Protein AF-A0A6P0LN99-F1 (afdb_monomer_lite)

Radius of gyration: 25.44 Å; chains: 1; bounding box: 71×44×82 Å

Sequence (305 aa):
MPDLFHFQQELAINVGAPIGKAWKKAKQALFEAKDQDNIPQELEADYSRLDECRNKYRNQMHKINQAIQPFSGDGSFNCIKQIEKTILSCIVAISKQAEQVAREVGTATVTKLLAQIPAILAGIVNWKKWAAQEADKFITQQRIDINEAQLKEWLLHYLVPVFIWELTLRRTPSKKKNKKLIDTYKEILQKARDKLNGSNVNELLNSEQLNNCIEWAKQTARTFQRASSQVEGRNGYLAFVHKANRGMPDQRLQVLTVVHNFDIRSWDGKTPAQRLFKQDFPDLFEFILQNVTGFKEPRRRKVNG

Secondary structure (DSSP, 8-state):
--BHHHHHHHHIIIIIHHHHHHHHHHHHHHHHGGGSSS--HHHHHHHHHHHHHHHHHHHHHHHHHHHTSSB-TTSSBPPHHHHHHHHHHHHHHHHHHHHTTT----HHHHHHHHHHHHHHHHHHHHHHHHHHHHHHHHHHHH--SS-HHHHHHHIIIIIHHHHHHHHHHHHS---GGGHHHHHHHHHHHHHHHHHHHT-GGGGGS-HHHHHHHHHHHHHHHHH--SBTHHHHHHHHHHHHHHHHTT---HHHHHHHHHHHHHT---TTS--HHHHHHSS----HHHHHHHH---PPPP-------

Foldseek 3Di:
DQAVVVLVVLLCVQFVVLLVVQLVVLVVLQVVQVVPPDRPPVSVVSNVLSVVLNVQLLVLVLQLLQLLQQADLQQHGHDLVVSLVSNVVSVVSRQVSRVSSVGGRDPVSVVVSNVSSVVSSVLSVVLLVVLLVVLLVLLVPLPQPDDSVVSSCCLRRQQLQLLLLVVSLVPDDPDPSCVVSNVVSVSSNVSSPVSNVPDCVVVSDDPVRVVSSNVSSNVSSVPDDSRPCVVVVVVVVQVCCQVVDVGDDPVVVVVVVCCQQQPDADPVRDGVVCVVVVDDDDRPVVVCVVPVPDDPDDPDDPPDD

pLDDT: mean 87.58, std 10.4, range [44.69, 97.81]

Structure (mmCIF, N/CA/C/O backbone):
data_AF-A0A6P0LN99-F1
#
_entry.id   AF-A0A6P0LN99-F1
#
loop_
_atom_site.group_PDB
_atom_site.id
_atom_site.type_symbol
_atom_site.label_atom_id
_atom_site.label_alt_id
_atom_site.label_comp_id
_atom_site.label_asym_id
_atom_site.label_entity_id
_atom_site.label_seq_id
_atom_site.pdbx_PDB_ins_code
_atom_site.Cartn_x
_atom_site.Cartn_y
_atom_site.Cartn_z
_atom_site.occupancy
_atom_site.B_iso_or_equiv
_atom_site.auth_seq_id
_atom_site.auth_comp_id
_atom_site.auth_asym_id
_atom_site.auth_atom_id
_atom_site.pdbx_PDB_model_num
ATOM 1 N N . MET A 1 1 ? -9.298 12.220 -3.143 1.00 46.88 1 MET A N 1
ATOM 2 C CA . MET A 1 1 ? -8.800 10.894 -2.708 1.00 46.88 1 MET A CA 1
ATOM 3 C C . MET A 1 1 ? -7.400 10.723 -3.286 1.00 46.88 1 MET A C 1
ATOM 5 O O . MET A 1 1 ? -7.244 11.120 -4.434 1.00 46.88 1 MET A O 1
ATOM 9 N N . PRO A 1 2 ? -6.393 10.235 -2.534 1.00 55.84 2 PRO A N 1
ATOM 10 C CA . PRO A 1 2 ? -5.045 10.010 -3.056 1.00 55.84 2 PRO A CA 1
ATOM 11 C C . PRO A 1 2 ? -5.106 9.204 -4.339 1.00 55.84 2 PRO A C 1
ATOM 13 O O . PRO A 1 2 ? -5.676 8.111 -4.339 1.00 55.84 2 PRO A O 1
ATOM 16 N N . ASP A 1 3 ? -4.533 9.723 -5.417 1.00 70.38 3 ASP A N 1
ATOM 17 C CA . ASP A 1 3 ? -4.518 8.999 -6.677 1.00 70.38 3 ASP A CA 1
ATOM 18 C C . ASP A 1 3 ? -3.149 8.394 -6.965 1.00 70.38 3 ASP A C 1
ATOM 20 O O . ASP A 1 3 ? -2.469 8.698 -7.944 1.00 70.38 3 ASP A O 1
ATOM 24 N N . LEU A 1 4 ? -2.732 7.496 -6.068 1.00 83.69 4 LEU A N 1
ATOM 25 C CA . LEU A 1 4 ? -1.542 6.686 -6.297 1.00 83.69 4 LEU A CA 1
ATOM 26 C C . LEU A 1 4 ? -1.641 5.901 -7.612 1.00 83.69 4 LEU A C 1
ATOM 28 O O . LEU A 1 4 ? -0.612 5.597 -8.208 1.00 83.69 4 LEU A O 1
ATOM 32 N N . PHE A 1 5 ? -2.846 5.539 -8.056 1.00 82.75 5 PHE A N 1
ATOM 33 C CA . PHE A 1 5 ? -3.012 4.769 -9.281 1.00 82.75 5 PHE A CA 1
ATOM 34 C C . PHE A 1 5 ? -2.516 5.560 -10.491 1.00 82.75 5 PHE A C 1
ATOM 36 O O . PHE A 1 5 ? -1.617 5.082 -11.184 1.00 82.75 5 PHE A O 1
ATOM 43 N N . HIS A 1 6 ? -3.007 6.784 -10.682 1.00 83.69 6 HIS A N 1
ATOM 44 C CA . HIS A 1 6 ? -2.546 7.658 -11.758 1.00 83.69 6 HIS A CA 1
ATOM 45 C C . HIS A 1 6 ? -1.064 8.025 -11.596 1.00 83.69 6 HIS A C 1
ATOM 47 O O . HIS A 1 6 ? -0.310 7.990 -12.570 1.00 83.69 6 HIS A O 1
ATOM 53 N N . PHE A 1 7 ? -0.600 8.255 -10.364 1.00 89.44 7 PHE A N 1
ATOM 54 C CA . PHE A 1 7 ? 0.818 8.494 -10.082 1.00 89.44 7 PHE A CA 1
ATOM 55 C C . PHE A 1 7 ? 1.708 7.320 -10.533 1.00 89.44 7 PHE A C 1
ATOM 57 O O . PHE A 1 7 ? 2.724 7.499 -11.208 1.00 89.44 7 PHE A O 1
ATOM 64 N N . GLN A 1 8 ? 1.322 6.087 -10.196 1.00 89.56 8 GLN A N 1
ATOM 65 C CA . GLN A 1 8 ? 2.045 4.881 -10.600 1.00 89.56 8 GLN A CA 1
ATOM 66 C C . GLN A 1 8 ? 1.922 4.611 -12.097 1.00 89.56 8 GLN A C 1
ATOM 68 O O . GLN A 1 8 ? 2.872 4.109 -12.696 1.00 89.56 8 GLN A O 1
ATOM 73 N N . GLN A 1 9 ? 0.775 4.927 -12.698 1.00 87.62 9 GLN A N 1
ATOM 74 C CA . GLN A 1 9 ? 0.548 4.787 -14.129 1.00 87.62 9 GLN A CA 1
ATOM 75 C C . GLN A 1 9 ? 1.473 5.713 -14.922 1.00 87.62 9 GLN A C 1
ATOM 77 O O . GLN A 1 9 ? 2.098 5.251 -15.873 1.00 87.62 9 GLN A O 1
ATOM 82 N N . GLU A 1 10 ? 1.641 6.965 -14.493 1.00 90.31 10 GLU A N 1
ATOM 83 C CA . GLU A 1 10 ? 2.587 7.899 -15.111 1.00 90.31 10 GLU A CA 1
ATOM 84 C C . GLU A 1 10 ? 4.024 7.367 -15.068 1.00 90.31 10 GLU A C 1
ATOM 86 O O . GLU A 1 10 ? 4.703 7.307 -16.096 1.00 90.31 10 GLU A O 1
ATOM 91 N N . LEU A 1 11 ? 4.478 6.880 -13.908 1.00 92.00 11 LEU A N 1
ATOM 92 C CA . LEU A 1 11 ? 5.802 6.257 -13.783 1.00 92.00 11 LEU A CA 1
ATOM 93 C C . LEU A 1 11 ? 5.928 4.975 -14.618 1.00 92.00 11 LEU A C 1
ATOM 95 O O . LEU A 1 11 ? 7.002 4.661 -15.137 1.00 92.00 11 LEU A O 1
ATOM 99 N N . ALA A 1 12 ? 4.856 4.194 -14.733 1.00 91.00 12 ALA A N 1
ATOM 100 C CA . ALA A 1 12 ? 4.854 2.961 -15.509 1.00 91.00 12 ALA A CA 1
ATOM 101 C C . ALA A 1 12 ? 4.926 3.234 -17.013 1.00 91.00 12 ALA A C 1
ATOM 103 O O . ALA A 1 12 ? 5.695 2.567 -17.697 1.00 91.00 12 ALA A O 1
ATOM 104 N N . ILE A 1 13 ? 4.165 4.202 -17.525 1.00 89.75 13 ILE A N 1
ATOM 105 C CA . ILE A 1 13 ? 4.131 4.540 -18.953 1.00 89.75 13 ILE A CA 1
ATOM 106 C C . ILE A 1 13 ? 5.443 5.197 -19.377 1.00 89.75 13 ILE A C 1
ATOM 108 O O . ILE A 1 13 ? 6.059 4.757 -20.346 1.00 89.75 13 ILE A O 1
ATOM 112 N N . ASN A 1 14 ? 5.894 6.211 -18.637 1.00 89.81 14 ASN A N 1
ATOM 113 C CA . ASN A 1 14 ? 7.024 7.035 -19.064 1.00 8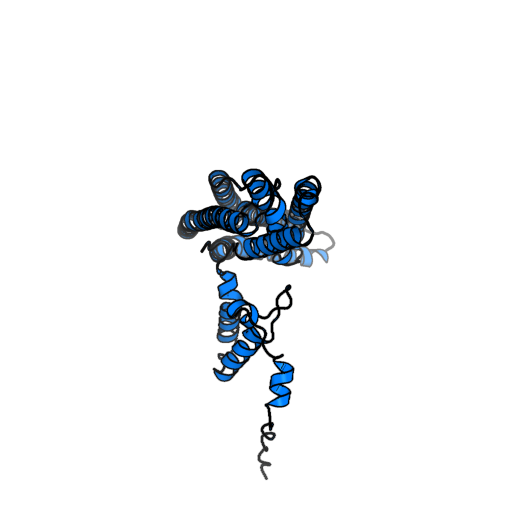9.81 14 ASN A CA 1
ATOM 114 C C . ASN A 1 14 ? 8.388 6.408 -18.755 1.00 89.81 14 ASN A C 1
ATOM 116 O O . ASN A 1 14 ? 9.363 6.734 -19.424 1.00 89.81 14 ASN A O 1
ATOM 120 N N . VAL A 1 15 ? 8.475 5.502 -17.772 1.00 92.12 15 VAL A N 1
ATOM 121 C CA . VAL A 1 15 ? 9.758 4.911 -17.349 1.00 92.12 15 VAL A CA 1
ATOM 122 C C . VAL A 1 15 ? 9.726 3.388 -17.368 1.00 92.12 15 VAL A C 1
ATOM 124 O O . VAL A 1 15 ? 10.542 2.745 -18.032 1.00 92.12 15 VAL A O 1
ATOM 127 N N . GLY A 1 16 ? 8.752 2.782 -16.688 1.00 93.12 16 GLY A N 1
ATOM 128 C CA . GLY A 1 16 ? 8.685 1.327 -16.539 1.00 93.12 16 GLY A CA 1
ATOM 129 C C . GLY A 1 16 ? 8.538 0.564 -17.863 1.00 93.12 16 GLY A C 1
ATOM 130 O O . GLY A 1 16 ? 9.172 -0.477 -18.047 1.00 93.12 16 GLY A O 1
ATOM 131 N N . ALA A 1 17 ? 7.715 1.063 -18.787 1.00 92.44 17 ALA A N 1
ATOM 132 C CA . ALA A 1 17 ? 7.451 0.437 -20.077 1.00 92.44 17 ALA A CA 1
ATOM 133 C C . ALA A 1 17 ? 8.658 0.525 -21.030 1.00 92.44 17 ALA A C 1
ATOM 135 O O . ALA A 1 17 ? 9.035 -0.526 -21.559 1.00 92.44 17 ALA A O 1
ATOM 136 N N . PRO A 1 18 ? 9.326 1.685 -21.206 1.00 93.62 18 PRO A N 1
ATOM 137 C CA . PRO A 1 18 ? 10.587 1.760 -21.943 1.00 93.62 18 PRO A CA 1
ATOM 138 C C . PRO A 1 18 ? 11.663 0.809 -21.411 1.00 93.62 18 PRO A C 1
ATOM 140 O O . PRO A 1 18 ? 12.196 0.011 -22.185 1.00 93.62 18 PRO A O 1
ATOM 143 N N . ILE A 1 19 ? 11.910 0.806 -20.093 1.00 94.62 19 ILE A N 1
ATOM 144 C CA . ILE A 1 19 ? 12.875 -0.111 -19.462 1.00 94.62 19 ILE A CA 1
ATOM 145 C C . ILE A 1 19 ? 12.476 -1.569 -19.716 1.00 94.62 19 ILE A C 1
ATOM 147 O O . ILE A 1 19 ? 13.302 -2.402 -20.081 1.00 94.62 19 ILE A O 1
ATOM 151 N N . GLY A 1 20 ? 11.190 -1.895 -19.563 1.00 93.94 20 GLY A N 1
ATOM 152 C CA . GLY A 1 20 ? 10.671 -3.236 -19.813 1.00 93.94 20 GLY A CA 1
ATOM 153 C C . GLY A 1 20 ? 10.840 -3.694 -21.264 1.00 93.94 20 GLY A C 1
ATOM 154 O O . GLY A 1 20 ? 11.149 -4.866 -21.489 1.00 93.94 20 GLY A O 1
ATOM 155 N N . LYS A 1 21 ? 10.662 -2.788 -22.234 1.00 94.50 21 LYS A N 1
ATOM 156 C CA . LYS A 1 21 ? 10.848 -3.065 -23.664 1.00 94.50 21 LYS A CA 1
ATOM 157 C C . LYS A 1 21 ? 12.321 -3.312 -23.988 1.00 94.50 21 LYS A C 1
ATOM 159 O O . LYS A 1 21 ? 12.618 -4.317 -24.629 1.00 94.50 21 LYS A O 1
ATOM 164 N N . ALA A 1 22 ? 13.220 -2.453 -23.501 1.00 94.38 22 ALA A N 1
ATOM 165 C CA . ALA A 1 22 ? 14.665 -2.613 -23.672 1.00 94.38 22 ALA A CA 1
ATOM 166 C C . ALA A 1 22 ? 15.152 -3.940 -23.069 1.00 94.38 22 ALA A C 1
ATOM 168 O O . ALA A 1 22 ? 15.749 -4.755 -23.766 1.00 94.38 22 ALA A O 1
ATOM 169 N N . TRP A 1 23 ? 14.773 -4.220 -21.819 1.00 96.12 23 TRP A N 1
ATOM 170 C CA . TRP A 1 23 ? 15.094 -5.479 -21.143 1.00 96.12 23 TRP A CA 1
ATOM 171 C C . TRP A 1 23 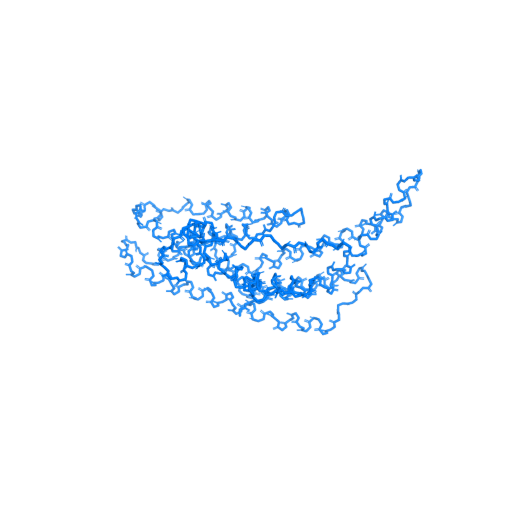? 14.585 -6.711 -21.902 1.00 96.12 23 TRP A C 1
ATOM 173 O O . TRP A 1 23 ? 15.293 -7.707 -22.008 1.00 96.12 23 TRP A O 1
ATOM 183 N N . LYS A 1 24 ? 13.358 -6.669 -22.446 1.00 95.12 24 LYS A N 1
ATOM 184 C CA . LYS A 1 24 ? 12.806 -7.799 -23.210 1.00 95.12 24 LYS A CA 1
ATOM 185 C C . LYS A 1 24 ? 13.600 -8.041 -24.497 1.00 95.12 24 LYS A C 1
ATOM 187 O O . LYS A 1 24 ? 13.842 -9.199 -24.816 1.00 95.12 24 LYS A O 1
ATOM 192 N N . LYS A 1 25 ? 14.016 -6.973 -25.190 1.00 94.75 25 LYS A N 1
ATOM 193 C CA . LYS A 1 25 ? 14.850 -7.061 -26.396 1.00 94.75 25 LYS A CA 1
ATOM 194 C C . LYS A 1 25 ? 16.213 -7.685 -26.079 1.00 94.75 25 LYS A C 1
ATOM 196 O O . LYS A 1 25 ? 16.576 -8.659 -26.723 1.00 94.75 25 LYS A O 1
ATOM 201 N N . ALA A 1 26 ? 16.906 -7.194 -25.050 1.00 93.31 26 ALA A N 1
ATOM 202 C CA . ALA A 1 26 ? 18.202 -7.742 -24.639 1.00 93.31 26 ALA A CA 1
ATOM 203 C C . ALA A 1 26 ? 18.097 -9.204 -24.180 1.00 93.31 26 ALA A C 1
ATOM 205 O O . ALA A 1 26 ? 18.911 -10.040 -24.554 1.00 93.31 26 ALA A O 1
ATOM 206 N N . LYS A 1 27 ? 17.036 -9.549 -23.438 1.00 94.31 27 LYS A N 1
ATOM 207 C CA . LYS A 1 27 ? 16.778 -10.937 -23.036 1.00 94.31 27 LYS A CA 1
ATOM 208 C C . LYS A 1 27 ? 16.573 -11.865 -24.235 1.00 94.31 27 LYS A C 1
ATOM 210 O O . LYS A 1 27 ? 17.013 -13.008 -24.190 1.00 94.31 27 LYS A O 1
ATOM 215 N N . GLN A 1 28 ? 15.844 -11.403 -25.248 1.00 93.50 28 GLN A N 1
ATOM 216 C CA . GLN A 1 28 ? 15.583 -12.183 -26.451 1.00 93.50 28 GLN A CA 1
ATOM 217 C C . GLN A 1 28 ? 16.863 -12.375 -27.271 1.00 93.50 28 GLN A C 1
ATOM 219 O O . GLN A 1 28 ? 17.167 -13.509 -27.611 1.00 93.50 28 GLN A O 1
ATOM 224 N N . ALA A 1 29 ? 17.649 -11.314 -27.474 1.00 91.12 29 ALA A N 1
ATOM 225 C CA . ALA A 1 29 ? 18.940 -11.403 -28.157 1.00 91.12 29 ALA A CA 1
ATOM 226 C C . ALA A 1 29 ? 19.896 -12.385 -27.456 1.00 91.12 2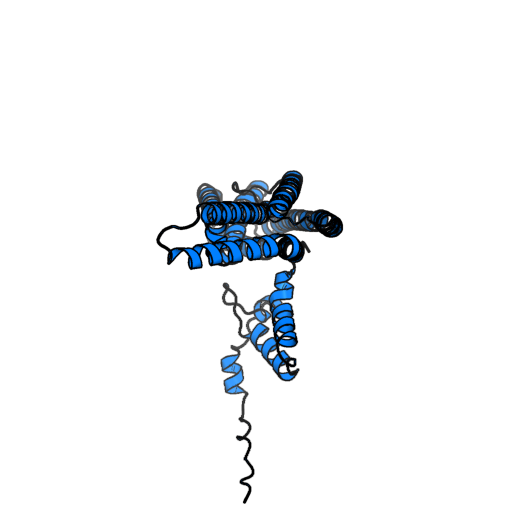9 ALA A C 1
ATOM 228 O O . ALA A 1 29 ? 20.511 -13.224 -28.105 1.00 91.12 29 ALA A O 1
ATOM 229 N N . LEU A 1 30 ? 19.959 -12.343 -26.119 1.00 90.69 30 LEU A N 1
ATOM 230 C CA . LEU A 1 30 ? 20.755 -13.294 -25.343 1.00 90.69 30 LEU A CA 1
ATOM 231 C C . LEU A 1 30 ? 20.235 -14.736 -25.464 1.00 90.69 30 LEU A C 1
ATOM 233 O O . LEU A 1 30 ? 21.020 -15.672 -25.418 1.00 90.69 30 LEU A O 1
ATOM 237 N N . PHE A 1 31 ? 18.919 -14.934 -25.573 1.00 89.19 31 PHE A N 1
ATOM 238 C CA . PHE A 1 31 ? 18.336 -16.264 -25.760 1.00 89.19 31 PHE A CA 1
ATOM 239 C C . PHE A 1 31 ? 18.640 -16.827 -27.153 1.00 89.19 31 PHE A C 1
ATOM 241 O O . PHE A 1 31 ? 19.030 -17.979 -27.249 1.00 89.19 31 PHE A O 1
ATOM 248 N N . GLU A 1 32 ? 18.517 -16.014 -28.202 1.00 88.75 32 GLU A N 1
ATOM 249 C CA . GLU A 1 32 ? 18.813 -16.406 -29.589 1.00 88.75 32 GLU A CA 1
ATOM 250 C C . GLU A 1 32 ? 20.308 -16.708 -29.804 1.00 88.75 32 GLU A C 1
ATOM 252 O O . GLU A 1 32 ? 20.655 -17.563 -30.610 1.00 88.75 32 GLU A O 1
ATOM 257 N N . ALA A 1 33 ? 21.199 -16.062 -29.044 1.00 84.44 33 ALA A N 1
ATOM 258 C CA . ALA A 1 33 ? 22.640 -16.310 -29.099 1.00 84.44 33 ALA A CA 1
ATOM 259 C C . ALA A 1 33 ? 23.101 -17.568 -28.333 1.00 84.44 33 ALA A C 1
ATOM 261 O O . ALA A 1 33 ? 24.245 -17.980 -28.492 1.00 84.44 33 ALA A O 1
ATOM 262 N N . LYS A 1 34 ? 22.248 -18.187 -27.499 1.00 72.56 34 LYS A N 1
ATOM 263 C CA . LYS A 1 34 ? 22.614 -19.379 -26.700 1.00 72.56 34 LYS A CA 1
ATOM 264 C C . LYS A 1 34 ? 22.764 -20.663 -27.511 1.00 72.56 34 LYS A C 1
ATOM 266 O O . LYS A 1 34 ? 23.355 -21.607 -27.000 1.00 72.56 34 LYS A O 1
ATOM 271 N N . ASP A 1 35 ? 22.260 -20.677 -28.741 1.00 65.81 35 ASP A N 1
ATOM 272 C CA . ASP A 1 35 ? 22.412 -21.796 -29.676 1.00 65.81 35 ASP A CA 1
ATOM 273 C C . ASP A 1 35 ? 23.737 -21.719 -30.467 1.00 65.81 35 ASP A C 1
ATOM 275 O O . ASP A 1 35 ? 23.993 -22.550 -31.335 1.00 65.81 35 ASP A O 1
ATOM 279 N N . GLN A 1 36 ? 24.583 -20.720 -30.185 1.00 66.06 36 GLN A N 1
ATOM 280 C CA . GLN A 1 36 ? 25.916 -20.557 -30.767 1.00 66.06 36 GLN A CA 1
ATOM 281 C C . GLN A 1 36 ? 26.972 -20.909 -29.710 1.00 66.06 36 GLN A C 1
ATOM 283 O O . GLN A 1 36 ? 26.857 -20.479 -28.564 1.00 66.06 36 GLN A O 1
ATOM 288 N N . ASP A 1 37 ? 28.021 -21.648 -30.096 1.00 63.31 37 ASP A N 1
ATOM 289 C CA . ASP A 1 37 ? 29.084 -22.156 -29.201 1.00 63.31 37 ASP A CA 1
ATOM 290 C C . ASP A 1 37 ? 29.828 -21.067 -28.396 1.00 63.31 37 ASP A C 1
ATOM 292 O O . ASP A 1 37 ? 30.607 -21.379 -27.494 1.00 63.31 37 ASP A O 1
ATOM 296 N N . ASN A 1 38 ? 29.599 -19.782 -28.691 1.00 70.12 38 ASN A N 1
ATOM 297 C CA . ASN A 1 38 ? 30.180 -18.665 -27.960 1.00 70.12 38 ASN A CA 1
ATOM 298 C C . ASN A 1 38 ? 29.204 -17.477 -27.888 1.00 70.12 38 ASN A C 1
ATOM 300 O O . ASN A 1 38 ? 28.987 -16.772 -28.875 1.00 70.12 38 ASN A O 1
ATOM 304 N N . ILE A 1 39 ? 28.620 -17.239 -26.711 1.00 72.94 39 ILE A N 1
ATOM 305 C CA . ILE A 1 39 ? 27.733 -16.093 -26.479 1.00 72.94 39 ILE A CA 1
ATOM 306 C C . ILE A 1 39 ? 28.586 -14.813 -26.453 1.00 72.94 39 ILE A C 1
ATOM 308 O O . ILE A 1 39 ? 29.532 -14.729 -25.667 1.00 72.94 39 ILE A O 1
ATOM 312 N N . PRO A 1 40 ? 28.255 -13.777 -27.243 1.00 82.25 40 PRO A N 1
ATOM 313 C CA . PRO A 1 40 ? 28.967 -12.506 -27.179 1.00 82.25 40 PRO A CA 1
ATOM 314 C C . PRO A 1 40 ? 28.892 -11.882 -25.775 1.00 82.25 40 PRO A C 1
ATOM 316 O O . PRO A 1 40 ? 27.799 -11.584 -25.286 1.00 82.25 40 PRO A O 1
ATOM 319 N N . GLN A 1 41 ? 30.048 -11.617 -25.150 1.00 85.44 41 GLN A N 1
ATOM 320 C CA . GLN A 1 41 ? 30.142 -10.972 -23.826 1.00 85.44 41 GLN A CA 1
ATOM 321 C C . GLN A 1 41 ? 29.360 -9.649 -23.754 1.00 85.44 41 GLN A C 1
ATOM 323 O O . GLN A 1 41 ? 28.796 -9.304 -22.716 1.00 85.44 41 GLN A O 1
ATOM 328 N N . GLU A 1 42 ? 29.270 -8.926 -24.871 1.00 87.12 42 GLU A N 1
ATOM 329 C CA . GLU A 1 42 ? 28.499 -7.686 -24.985 1.00 87.12 42 GLU A CA 1
ATOM 330 C C . GLU A 1 42 ? 26.994 -7.894 -24.741 1.00 87.12 42 GLU A C 1
ATOM 332 O O . GLU A 1 42 ? 26.359 -7.062 -24.091 1.00 87.12 42 GLU A O 1
ATOM 337 N N . LEU A 1 43 ? 26.417 -9.015 -25.197 1.00 89.56 43 LEU A N 1
ATOM 338 C CA . LEU A 1 43 ? 24.997 -9.329 -24.991 1.00 89.56 43 LEU A CA 1
ATOM 339 C C . LEU A 1 43 ? 24.703 -9.698 -23.533 1.00 89.56 43 LEU A C 1
ATOM 341 O O . LEU A 1 43 ? 23.661 -9.313 -22.994 1.00 89.56 43 LEU A O 1
ATOM 345 N N . GLU A 1 44 ? 25.620 -10.412 -22.875 1.00 90.31 44 GLU A N 1
ATOM 346 C CA . GLU A 1 44 ? 25.511 -10.719 -21.444 1.00 90.31 44 GLU A CA 1
ATOM 347 C C . GLU A 1 44 ? 25.633 -9.462 -20.582 1.00 90.31 44 GLU A C 1
ATOM 349 O O . GLU A 1 44 ? 24.829 -9.259 -19.663 1.00 90.31 44 GLU A O 1
ATOM 354 N N . ALA A 1 45 ? 26.594 -8.592 -20.905 1.00 91.38 45 ALA A N 1
ATOM 355 C CA . ALA A 1 45 ? 26.771 -7.304 -20.248 1.00 91.38 45 ALA A CA 1
ATOM 356 C C . ALA A 1 45 ? 25.537 -6.404 -20.427 1.00 91.38 45 ALA A C 1
ATOM 358 O O . ALA A 1 45 ? 25.036 -5.851 -19.442 1.00 91.38 45 ALA A O 1
ATOM 359 N N . ASP A 1 46 ? 24.991 -6.296 -21.644 1.00 91.69 46 ASP A N 1
ATOM 360 C CA . ASP A 1 46 ? 23.809 -5.468 -21.903 1.00 91.69 46 ASP A CA 1
ATOM 361 C C . ASP A 1 46 ? 22.559 -6.001 -21.184 1.00 91.69 46 ASP A C 1
ATOM 363 O O . ASP A 1 46 ? 21.845 -5.240 -20.519 1.00 91.69 46 ASP A O 1
ATOM 367 N N . TYR A 1 47 ? 22.321 -7.318 -21.228 1.00 94.06 47 TYR A N 1
ATOM 368 C CA . TYR A 1 47 ? 21.218 -7.935 -20.487 1.00 94.06 47 TYR A CA 1
ATOM 369 C C . TYR A 1 47 ? 21.343 -7.699 -18.978 1.00 94.06 47 TYR A C 1
ATOM 371 O O . TYR A 1 47 ? 20.366 -7.288 -18.344 1.00 94.06 47 TYR A O 1
ATOM 379 N N . SER A 1 48 ? 22.528 -7.922 -18.407 1.00 94.06 48 SER A N 1
ATOM 380 C CA . SER A 1 48 ? 22.772 -7.763 -16.968 1.00 94.06 48 SER A CA 1
ATOM 381 C C . SER A 1 48 ? 22.549 -6.317 -16.522 1.00 94.06 48 SER A C 1
ATOM 383 O O . SER A 1 48 ? 21.795 -6.064 -15.577 1.00 94.06 48 SER A O 1
ATOM 385 N N . ARG A 1 49 ? 23.089 -5.349 -17.272 1.00 94.94 49 ARG A N 1
ATOM 386 C CA . ARG A 1 49 ? 22.880 -3.911 -17.047 1.00 94.94 49 ARG A CA 1
ATOM 387 C C . ARG A 1 49 ? 21.395 -3.534 -17.067 1.00 94.94 49 ARG A C 1
ATOM 389 O O . ARG A 1 49 ? 20.920 -2.798 -16.195 1.00 94.94 49 ARG A O 1
ATOM 396 N N . LEU A 1 50 ? 20.632 -4.042 -18.038 1.00 95.38 50 LEU A N 1
ATOM 397 C CA . LEU A 1 50 ? 19.197 -3.765 -18.159 1.00 95.38 50 LEU A CA 1
ATOM 398 C C . LEU A 1 50 ? 18.356 -4.480 -17.093 1.00 95.38 50 LEU A C 1
ATOM 400 O O . LEU A 1 50 ? 17.338 -3.933 -16.653 1.00 95.38 50 LEU A O 1
ATOM 404 N N . ASP A 1 51 ? 18.751 -5.677 -16.653 1.00 94.94 51 ASP A N 1
ATOM 405 C CA . ASP A 1 51 ? 18.084 -6.367 -15.546 1.00 94.94 51 ASP A CA 1
ATOM 406 C C . ASP A 1 51 ? 18.284 -5.607 -14.231 1.00 94.94 51 ASP A C 1
ATOM 408 O O . ASP A 1 51 ? 17.312 -5.344 -13.515 1.00 94.94 51 ASP A O 1
ATOM 412 N N . GLU A 1 52 ? 19.502 -5.132 -13.964 1.00 95.25 52 GLU A N 1
ATOM 413 C CA . GLU A 1 52 ? 19.786 -4.254 -12.831 1.00 95.25 52 GLU A CA 1
ATOM 414 C C . GLU A 1 52 ? 18.983 -2.955 -12.875 1.00 95.25 52 GLU A C 1
ATOM 416 O O . GLU A 1 52 ? 18.351 -2.593 -11.879 1.00 95.25 52 GLU A O 1
ATOM 421 N N . CYS A 1 53 ? 18.970 -2.262 -14.018 1.00 95.19 53 CYS A N 1
ATOM 422 C CA . CYS A 1 53 ? 18.196 -1.036 -14.224 1.00 95.19 53 CYS A CA 1
ATOM 423 C C . CYS A 1 53 ? 16.711 -1.257 -13.883 1.00 95.19 53 CYS A C 1
ATOM 425 O O . CYS A 1 53 ? 16.098 -0.537 -13.084 1.00 95.19 53 CYS A O 1
ATOM 427 N N . ARG A 1 54 ? 16.137 -2.341 -14.413 1.00 94.88 54 ARG A N 1
ATOM 428 C CA . ARG A 1 54 ? 14.754 -2.742 -14.150 1.00 94.88 54 ARG A CA 1
ATOM 429 C C . ARG A 1 54 ? 14.512 -3.092 -12.685 1.00 94.88 54 ARG A C 1
ATOM 431 O O . ARG A 1 54 ? 13.452 -2.756 -12.146 1.00 94.88 54 ARG A O 1
ATOM 438 N N . ASN A 1 55 ? 15.455 -3.759 -12.028 1.00 94.00 55 ASN A N 1
ATOM 439 C CA . ASN A 1 55 ? 15.359 -4.101 -10.611 1.00 94.00 55 ASN A CA 1
ATOM 440 C C . ASN A 1 55 ? 15.457 -2.849 -9.726 1.00 94.00 55 ASN A C 1
ATOM 442 O O . ASN A 1 55 ? 14.670 -2.713 -8.787 1.00 94.00 55 ASN A O 1
ATOM 446 N N . LYS A 1 56 ? 16.331 -1.891 -10.058 1.00 95.38 56 LYS A N 1
ATOM 447 C CA . LYS A 1 56 ? 16.428 -0.580 -9.394 1.00 95.38 56 LYS A CA 1
ATOM 448 C C . LYS A 1 56 ? 15.111 0.188 -9.509 1.00 95.38 56 LYS A C 1
ATOM 450 O O . LYS A 1 56 ? 14.570 0.578 -8.476 1.00 95.38 56 LYS A O 1
ATOM 455 N N . TYR A 1 57 ? 14.532 0.299 -10.709 1.00 95.50 57 TYR A N 1
ATOM 456 C CA . TYR A 1 57 ? 13.207 0.906 -10.916 1.00 95.50 57 TYR A CA 1
ATOM 457 C C . TYR A 1 57 ? 12.129 0.249 -10.038 1.00 95.50 57 TYR A C 1
ATOM 459 O O . TYR A 1 57 ? 11.416 0.921 -9.291 1.00 95.50 57 TYR A O 1
ATOM 467 N N . ARG A 1 58 ? 12.044 -1.087 -10.066 1.00 93.62 58 ARG A N 1
ATOM 468 C CA . ARG A 1 58 ? 11.069 -1.848 -9.266 1.00 93.62 58 ARG A CA 1
ATOM 469 C C . ARG A 1 58 ? 11.235 -1.628 -7.771 1.00 93.62 58 ARG A C 1
ATOM 471 O O . ARG A 1 58 ? 10.240 -1.485 -7.070 1.00 93.62 58 ARG A O 1
ATOM 478 N N . ASN A 1 59 ? 12.473 -1.587 -7.287 1.00 94.81 59 ASN A N 1
ATOM 479 C CA . ASN A 1 59 ? 12.755 -1.323 -5.882 1.00 94.81 59 ASN A CA 1
ATOM 480 C C . ASN A 1 59 ? 12.253 0.066 -5.463 1.00 94.81 59 ASN A C 1
ATOM 482 O O . ASN A 1 59 ? 11.682 0.183 -4.383 1.00 94.81 59 ASN A O 1
ATOM 486 N N . GLN A 1 60 ? 12.396 1.097 -6.303 1.00 96.12 60 GLN A N 1
ATOM 487 C CA . GLN A 1 60 ? 11.842 2.423 -5.996 1.00 96.12 60 GLN A CA 1
ATOM 488 C C . GLN A 1 60 ? 10.307 2.424 -6.007 1.00 96.12 60 GLN A C 1
ATOM 490 O O . GLN A 1 60 ? 9.689 2.996 -5.113 1.00 96.12 60 GLN A O 1
ATOM 495 N N . MET A 1 61 ? 9.673 1.710 -6.945 1.00 94.31 61 MET A N 1
ATOM 496 C CA . MET A 1 61 ? 8.213 1.531 -6.933 1.00 94.31 61 MET A CA 1
ATOM 497 C C . MET A 1 61 ? 7.731 0.834 -5.653 1.00 94.31 61 MET A C 1
ATOM 499 O O . MET A 1 61 ? 6.718 1.231 -5.075 1.00 94.31 61 MET A O 1
ATOM 503 N N . HIS A 1 62 ? 8.459 -0.177 -5.176 1.00 94.00 62 HIS A N 1
ATOM 504 C CA . HIS A 1 62 ? 8.163 -0.851 -3.908 1.00 94.00 62 HIS A CA 1
ATOM 505 C C . HIS A 1 62 ? 8.316 0.096 -2.715 1.00 94.00 62 HIS A C 1
ATOM 507 O O . HIS A 1 62 ? 7.424 0.139 -1.871 1.00 94.00 62 HIS A O 1
ATOM 513 N N . LYS A 1 63 ? 9.372 0.919 -2.688 1.00 94.88 63 LYS A N 1
ATOM 514 C CA . LYS A 1 63 ? 9.571 1.945 -1.651 1.00 94.88 63 LYS A CA 1
ATOM 515 C C . LYS A 1 63 ? 8.438 2.969 -1.618 1.00 94.88 63 LYS A C 1
ATOM 517 O O . LYS A 1 63 ? 7.948 3.275 -0.538 1.00 94.88 63 LYS A O 1
ATOM 522 N N . ILE A 1 64 ? 7.962 3.439 -2.774 1.00 94.44 64 ILE A N 1
ATOM 523 C CA . ILE A 1 64 ? 6.790 4.329 -2.846 1.00 94.44 64 ILE A CA 1
ATOM 524 C C . ILE A 1 64 ? 5.563 3.641 -2.231 1.00 94.44 64 ILE A C 1
ATOM 526 O O . ILE A 1 64 ? 4.889 4.227 -1.390 1.00 94.44 64 ILE A O 1
ATOM 530 N N . ASN A 1 65 ? 5.294 2.379 -2.590 1.00 92.00 65 ASN A N 1
ATOM 531 C CA . ASN A 1 65 ? 4.160 1.616 -2.047 1.00 92.00 65 ASN A CA 1
ATOM 532 C C . ASN A 1 65 ? 4.242 1.380 -0.531 1.00 92.00 65 ASN A C 1
ATOM 534 O O . ASN A 1 65 ? 3.206 1.213 0.115 1.00 92.00 65 ASN A O 1
ATOM 538 N N . GLN A 1 66 ? 5.449 1.317 0.026 1.00 92.06 66 GLN A N 1
ATOM 539 C CA . GLN A 1 66 ? 5.679 1.212 1.466 1.00 92.06 66 GLN A CA 1
ATOM 540 C C . GLN A 1 66 ? 5.497 2.567 2.159 1.00 92.06 66 GLN A C 1
ATOM 542 O O . GLN A 1 66 ? 4.806 2.633 3.169 1.00 92.06 66 GLN A O 1
ATOM 547 N N . ALA A 1 67 ? 6.048 3.646 1.597 1.00 92.62 67 ALA A N 1
ATOM 548 C CA . ALA A 1 67 ? 6.036 4.975 2.208 1.00 92.62 67 ALA A CA 1
ATOM 549 C C . ALA A 1 67 ? 4.623 5.543 2.398 1.00 92.62 67 ALA A C 1
ATOM 551 O O . ALA A 1 67 ? 4.332 6.166 3.410 1.00 92.62 67 ALA A O 1
ATOM 552 N N . ILE A 1 68 ? 3.723 5.304 1.446 1.00 91.69 68 ILE A N 1
ATOM 553 C CA . ILE A 1 68 ? 2.342 5.817 1.486 1.00 91.69 68 ILE A CA 1
ATOM 554 C C . ILE A 1 68 ? 1.436 5.117 2.508 1.00 91.69 68 ILE A C 1
ATOM 556 O O . ILE A 1 68 ? 0.251 5.439 2.602 1.00 91.69 68 ILE A O 1
ATOM 560 N N . GLN A 1 69 ? 1.939 4.100 3.204 1.00 92.25 69 GLN A N 1
ATOM 561 C CA . GLN A 1 69 ? 1.167 3.422 4.235 1.00 92.25 69 GLN A CA 1
ATOM 562 C C . GLN A 1 69 ? 0.955 4.370 5.422 1.00 92.25 69 GLN A C 1
ATOM 564 O O . GLN A 1 69 ? 1.801 5.229 5.687 1.00 92.25 69 GLN A O 1
ATOM 569 N N . PRO A 1 70 ? -0.167 4.266 6.150 1.00 93.62 70 PRO A N 1
ATOM 570 C CA . PRO A 1 70 ? -0.454 5.207 7.221 1.00 93.62 70 PRO A CA 1
ATOM 571 C C . PRO A 1 70 ? 0.437 4.949 8.442 1.00 93.62 70 PRO A C 1
ATOM 573 O O . PRO A 1 70 ? 0.727 5.893 9.180 1.00 93.62 70 PRO A O 1
ATOM 576 N N . PHE A 1 71 ? 0.923 3.714 8.597 1.00 94.88 71 PHE A N 1
ATOM 577 C CA . PHE A 1 71 ? 1.757 3.261 9.704 1.00 94.88 71 PHE A CA 1
ATOM 578 C C . PHE A 1 71 ? 3.178 2.912 9.263 1.00 94.88 71 PHE A C 1
ATOM 580 O O . PHE A 1 71 ? 3.393 2.438 8.142 1.00 94.88 71 PHE A O 1
ATOM 587 N N . SER A 1 72 ? 4.139 3.127 10.155 1.00 91.12 72 SER A N 1
ATOM 588 C CA . SER A 1 72 ? 5.488 2.567 10.072 1.00 91.12 72 SER A CA 1
ATOM 589 C C . SER A 1 72 ? 5.500 1.106 10.532 1.00 91.12 72 SER A C 1
ATOM 591 O O . SER A 1 72 ? 4.496 0.554 10.989 1.00 91.12 72 SER A O 1
ATOM 593 N N . GLY A 1 73 ? 6.654 0.449 10.379 1.00 86.94 73 GLY A N 1
ATOM 594 C CA . GLY A 1 73 ? 6.826 -0.959 10.752 1.00 86.94 73 GLY A CA 1
ATOM 595 C C . GLY A 1 73 ? 6.711 -1.250 12.254 1.00 86.94 73 GLY A C 1
ATOM 596 O O . GLY A 1 73 ? 6.580 -2.407 12.629 1.00 86.94 73 GLY A O 1
ATOM 597 N N . ASP A 1 74 ? 6.748 -0.220 13.095 1.00 90.62 74 ASP A N 1
ATOM 598 C CA . ASP A 1 74 ? 6.555 -0.261 14.550 1.00 90.62 74 ASP A CA 1
ATOM 599 C C . ASP A 1 74 ? 5.088 -0.018 14.972 1.00 90.62 74 ASP A C 1
ATOM 601 O O . ASP A 1 74 ? 4.780 -0.012 16.163 1.00 90.62 74 ASP A O 1
ATOM 605 N N . GLY A 1 75 ? 4.175 0.221 14.023 1.00 91.75 75 GLY A N 1
ATOM 606 C CA . GLY A 1 75 ? 2.765 0.527 14.289 1.00 91.75 75 GLY A CA 1
ATOM 607 C C . GLY A 1 75 ? 2.474 1.988 14.660 1.00 91.75 75 GLY A C 1
ATOM 608 O O . GLY A 1 75 ? 1.315 2.330 14.894 1.00 91.75 75 GLY A O 1
ATOM 609 N N . SER A 1 76 ? 3.476 2.873 14.687 1.00 93.62 76 SER A N 1
ATOM 610 C CA . SER A 1 76 ? 3.242 4.313 14.856 1.00 93.62 76 SER A CA 1
ATOM 611 C C . SER A 1 76 ? 2.795 4.957 13.535 1.00 93.62 76 SER A C 1
ATOM 613 O O . SER A 1 76 ? 2.934 4.381 12.453 1.00 93.62 76 SER A O 1
ATOM 615 N N . PHE A 1 77 ? 2.170 6.136 13.591 1.00 95.50 77 PHE A N 1
ATOM 616 C CA . PHE A 1 77 ? 1.786 6.841 12.367 1.00 95.50 77 PHE A CA 1
ATOM 617 C C . PHE A 1 77 ? 3.023 7.376 11.639 1.00 95.50 77 PHE A C 1
ATOM 619 O O . PHE A 1 77 ? 3.808 8.128 12.207 1.00 95.50 77 PHE A O 1
ATOM 626 N N . ASN A 1 78 ? 3.131 7.109 10.334 1.00 92.94 78 ASN A N 1
ATOM 627 C CA . ASN A 1 78 ? 4.250 7.620 9.539 1.00 92.94 78 ASN A CA 1
ATOM 628 C C . ASN A 1 78 ? 4.332 9.160 9.553 1.00 92.94 78 ASN A C 1
ATOM 630 O O . ASN A 1 78 ? 3.322 9.857 9.417 1.00 92.94 78 ASN A O 1
ATOM 634 N N . CYS A 1 79 ? 5.543 9.708 9.607 1.00 93.69 79 CYS A N 1
ATOM 635 C CA . CYS A 1 79 ? 5.757 11.149 9.484 1.00 93.69 79 CYS A CA 1
ATOM 636 C C . CYS A 1 79 ? 5.536 11.621 8.037 1.00 93.69 79 CYS A C 1
ATOM 638 O O . CYS A 1 79 ? 6.213 11.163 7.121 1.00 93.69 79 CYS A O 1
ATOM 640 N N . ILE A 1 80 ? 4.632 12.583 7.824 1.00 94.12 80 ILE A N 1
ATOM 641 C CA . ILE A 1 80 ? 4.265 13.076 6.481 1.00 94.12 80 ILE A CA 1
ATOM 642 C C . ILE A 1 80 ? 5.464 13.666 5.732 1.00 94.12 80 ILE A C 1
ATOM 644 O O . ILE A 1 80 ? 5.666 13.340 4.566 1.00 94.12 80 ILE A O 1
ATOM 648 N N . LYS A 1 81 ? 6.308 14.447 6.420 1.00 95.06 81 LYS A N 1
ATOM 649 C CA . LYS A 1 81 ? 7.546 15.002 5.845 1.00 95.06 81 LYS A CA 1
ATOM 650 C C . LYS A 1 81 ? 8.495 13.897 5.372 1.00 95.06 81 LYS A C 1
ATOM 652 O O . LYS A 1 81 ? 9.147 14.025 4.339 1.00 95.06 81 LYS A O 1
ATOM 657 N N . GLN A 1 82 ? 8.559 12.792 6.116 1.00 94.56 82 GLN A N 1
ATOM 658 C CA . GLN A 1 82 ? 9.384 11.648 5.744 1.00 94.56 82 GLN A CA 1
ATOM 659 C C . GLN A 1 82 ? 8.802 10.904 4.536 1.00 94.56 82 GLN A C 1
ATOM 661 O O . GLN A 1 82 ? 9.559 10.547 3.637 1.00 94.56 82 GLN A O 1
ATOM 666 N N . ILE A 1 83 ? 7.476 10.721 4.477 1.00 94.69 83 ILE A N 1
ATOM 667 C CA . ILE A 1 83 ? 6.797 10.141 3.305 1.00 94.69 83 ILE A CA 1
ATOM 668 C C . ILE A 1 83 ? 7.107 10.975 2.059 1.00 94.69 83 ILE A C 1
ATOM 670 O O . ILE A 1 83 ? 7.538 10.425 1.048 1.00 94.69 83 ILE A O 1
ATOM 674 N N . GLU A 1 84 ? 6.934 12.294 2.143 1.00 96.25 84 GLU A N 1
ATOM 675 C CA . GLU A 1 84 ? 7.209 13.229 1.051 1.00 96.25 84 GLU A CA 1
ATOM 676 C C . GLU A 1 84 ? 8.655 13.115 0.557 1.00 96.25 84 GLU A C 1
ATOM 678 O O . GLU A 1 84 ? 8.893 12.849 -0.623 1.00 96.25 84 GLU A O 1
ATOM 683 N N . LYS A 1 85 ? 9.627 13.203 1.473 1.00 96.81 85 LYS A N 1
ATOM 684 C CA . LYS A 1 85 ? 11.055 13.038 1.168 1.00 96.81 85 LYS A CA 1
ATOM 685 C C . LYS A 1 85 ? 11.347 11.692 0.502 1.00 96.81 85 LYS A C 1
ATOM 687 O O . LYS A 1 85 ? 12.124 11.619 -0.456 1.00 96.81 85 LYS A O 1
ATOM 692 N N . THR A 1 86 ? 10.722 10.613 0.972 1.00 96.56 86 THR A N 1
ATOM 693 C CA . THR A 1 86 ? 10.887 9.286 0.373 1.00 96.56 86 THR A CA 1
ATOM 694 C C . THR A 1 86 ? 10.307 9.235 -1.040 1.00 96.56 86 THR A C 1
ATOM 696 O O . THR A 1 86 ? 10.984 8.735 -1.936 1.00 96.56 86 THR A O 1
ATOM 699 N N . ILE A 1 87 ? 9.118 9.790 -1.285 1.00 95.50 87 ILE A N 1
ATOM 700 C CA . ILE A 1 87 ? 8.522 9.829 -2.630 1.00 95.50 87 ILE A CA 1
ATOM 701 C C . ILE A 1 87 ? 9.402 10.644 -3.586 1.00 95.50 87 ILE A C 1
ATOM 703 O O . ILE A 1 87 ? 9.746 10.146 -4.657 1.00 95.50 87 ILE A O 1
ATOM 707 N N . LEU A 1 88 ? 9.833 11.843 -3.184 1.00 96.12 88 LEU A N 1
ATOM 708 C CA . LEU A 1 88 ? 10.696 12.707 -3.997 1.00 96.12 88 LEU A CA 1
ATOM 709 C C . LEU A 1 88 ? 12.022 12.024 -4.354 1.00 96.12 88 LEU A C 1
ATOM 711 O O . LEU A 1 88 ? 12.411 11.983 -5.520 1.00 96.12 88 LEU A O 1
ATOM 715 N N . SER A 1 89 ? 12.690 11.411 -3.373 1.00 97.12 89 SER A N 1
ATOM 716 C CA . SER A 1 89 ? 13.940 10.681 -3.631 1.00 97.12 89 SER A CA 1
ATOM 717 C C . SER A 1 89 ? 13.739 9.459 -4.537 1.00 97.12 89 SER A C 1
ATOM 719 O O . SER A 1 89 ? 14.602 9.165 -5.366 1.00 97.12 89 SER A O 1
ATOM 721 N N . CYS A 1 90 ? 12.590 8.779 -4.446 1.00 96.75 90 CYS A N 1
ATOM 722 C CA . CYS A 1 90 ? 12.240 7.694 -5.361 1.00 96.75 90 CYS A CA 1
ATOM 723 C C . CYS A 1 90 ? 12.018 8.199 -6.791 1.00 96.75 90 CYS A C 1
ATOM 725 O O . CYS A 1 90 ? 12.491 7.544 -7.715 1.00 96.75 90 CYS A O 1
ATOM 727 N N . ILE A 1 91 ? 11.353 9.346 -6.987 1.00 94.50 91 ILE A N 1
ATOM 728 C CA . ILE A 1 91 ? 11.173 9.952 -8.319 1.00 94.50 91 ILE A CA 1
ATOM 729 C C . ILE A 1 91 ? 12.538 10.228 -8.952 1.00 94.50 91 ILE A C 1
ATOM 731 O O . ILE A 1 91 ? 12.794 9.761 -10.057 1.00 94.50 91 ILE A O 1
ATOM 735 N N . VAL A 1 92 ? 13.448 10.885 -8.225 1.00 94.19 92 VAL A N 1
ATOM 736 C CA . VAL A 1 92 ? 14.810 11.166 -8.713 1.00 94.19 92 VAL A CA 1
ATOM 737 C C . VAL A 1 92 ? 15.544 9.873 -9.081 1.00 94.19 92 VAL A C 1
ATOM 739 O O . VAL A 1 92 ? 16.135 9.767 -10.154 1.00 94.19 92 VAL A O 1
ATOM 742 N N . ALA A 1 93 ? 15.490 8.858 -8.215 1.00 95.50 93 ALA A N 1
ATOM 743 C CA . ALA A 1 93 ? 16.138 7.576 -8.476 1.00 95.50 93 ALA A CA 1
ATOM 744 C C . ALA A 1 93 ? 15.531 6.831 -9.679 1.00 95.50 93 ALA A C 1
ATOM 746 O O . ALA A 1 93 ? 16.264 6.144 -10.392 1.00 95.50 93 ALA A O 1
ATOM 747 N N . ILE A 1 94 ? 14.219 6.957 -9.903 1.00 94.69 94 ILE A N 1
ATOM 748 C CA . ILE A 1 94 ? 13.514 6.396 -11.061 1.00 94.69 94 ILE A CA 1
ATOM 749 C C . ILE A 1 94 ? 13.917 7.124 -12.345 1.00 94.69 94 ILE A C 1
ATOM 751 O O . ILE A 1 94 ? 14.222 6.446 -13.324 1.00 94.69 94 ILE A O 1
ATOM 755 N N . SER A 1 95 ? 13.982 8.458 -12.341 1.00 91.94 95 SER A N 1
ATOM 756 C CA . SER A 1 95 ? 14.415 9.238 -13.509 1.00 91.94 95 SER A CA 1
ATOM 757 C C . SER A 1 95 ? 15.824 8.848 -13.958 1.00 91.94 95 SER A C 1
ATOM 759 O O . SER A 1 95 ? 16.025 8.567 -15.135 1.00 91.94 95 SER A O 1
ATOM 761 N N . LYS A 1 96 ? 16.753 8.640 -13.013 1.00 92.38 96 LYS A N 1
ATOM 762 C CA . LYS A 1 96 ? 18.098 8.109 -13.310 1.00 92.38 96 LYS A CA 1
ATOM 763 C C . LYS A 1 96 ? 18.086 6.739 -13.997 1.00 92.38 96 LYS A C 1
ATOM 765 O O . LYS A 1 96 ? 19.026 6.399 -14.703 1.00 92.38 96 LYS A O 1
ATOM 770 N N . GLN A 1 97 ? 17.059 5.909 -13.775 1.00 93.38 97 GLN A N 1
ATOM 771 C CA . GLN A 1 97 ? 16.933 4.629 -14.487 1.00 93.38 97 GLN A CA 1
ATOM 772 C C . GLN A 1 97 ? 16.400 4.804 -15.911 1.00 93.38 97 GLN A C 1
ATOM 774 O O . GLN A 1 97 ? 16.711 3.980 -16.765 1.00 93.38 97 GLN A O 1
ATOM 779 N N . ALA A 1 98 ? 15.616 5.849 -16.187 1.00 90.25 98 ALA A N 1
ATOM 780 C CA . ALA A 1 98 ? 15.162 6.144 -17.544 1.00 90.25 98 ALA A CA 1
ATOM 781 C C . ALA A 1 98 ? 16.351 6.500 -18.456 1.00 90.25 98 ALA A C 1
ATOM 783 O O . ALA A 1 98 ? 16.451 5.990 -19.573 1.00 90.25 98 ALA A O 1
ATOM 784 N N . GLU A 1 99 ? 17.308 7.275 -17.939 1.00 89.81 99 GLU A N 1
ATOM 785 C CA . GLU A 1 99 ? 18.527 7.669 -18.661 1.00 89.81 99 GLU A CA 1
ATOM 786 C C . GLU A 1 99 ? 19.339 6.451 -19.138 1.00 89.81 99 GLU A C 1
ATOM 788 O O . GLU A 1 99 ? 19.882 6.455 -20.241 1.00 89.81 99 GLU A O 1
ATOM 793 N N . GLN A 1 100 ? 19.332 5.350 -18.373 1.00 88.19 100 GLN A N 1
ATOM 794 C CA . GLN A 1 100 ? 20.026 4.099 -18.722 1.00 88.19 100 GLN A CA 1
ATOM 795 C C . GLN A 1 100 ? 19.488 3.421 -19.993 1.00 88.19 100 GLN A C 1
ATOM 797 O O . GLN A 1 100 ? 20.140 2.531 -20.543 1.00 88.19 100 GLN A O 1
ATOM 802 N N . VAL A 1 101 ? 18.300 3.809 -20.459 1.00 89.25 101 VAL A N 1
ATOM 803 C CA . VAL A 1 101 ? 17.704 3.331 -21.715 1.00 89.25 101 VAL A CA 1
ATOM 804 C C . VAL A 1 101 ? 17.561 4.455 -22.744 1.00 89.25 101 VAL A C 1
ATOM 806 O O . VAL A 1 101 ? 16.676 4.390 -23.598 1.00 89.25 101 VAL A O 1
ATOM 809 N N . ALA A 1 102 ? 18.421 5.480 -22.649 1.00 85.75 102 ALA A N 1
ATOM 810 C CA . ALA A 1 102 ? 18.430 6.669 -23.504 1.00 85.75 102 ALA A CA 1
ATOM 811 C C . ALA A 1 102 ? 17.055 7.360 -23.571 1.00 85.75 102 ALA A C 1
ATOM 813 O O . ALA A 1 102 ? 16.609 7.828 -24.619 1.00 85.75 102 ALA A O 1
ATOM 814 N N . ARG A 1 103 ? 16.342 7.370 -22.439 1.00 81.69 103 ARG A N 1
ATOM 815 C CA . ARG A 1 103 ? 15.052 8.040 -22.277 1.00 81.69 103 ARG A CA 1
ATOM 816 C C . ARG A 1 103 ? 15.175 9.095 -21.197 1.00 81.69 103 ARG A C 1
ATOM 818 O O . ARG A 1 103 ? 15.442 8.774 -20.046 1.00 81.69 103 ARG A O 1
ATOM 825 N N . GLU A 1 104 ? 14.897 10.335 -21.555 1.00 80.19 104 GLU A N 1
ATOM 826 C CA . GLU A 1 104 ? 14.690 11.382 -20.566 1.00 80.19 104 GLU A CA 1
ATOM 827 C C . GLU A 1 104 ? 13.231 11.371 -20.099 1.00 80.19 104 GLU A C 1
ATOM 829 O O . GLU A 1 104 ? 12.302 11.163 -20.889 1.00 80.19 104 GLU A O 1
ATOM 834 N N . VAL A 1 105 ? 13.018 11.576 -18.798 1.00 81.88 105 VAL A N 1
ATOM 835 C CA . VAL A 1 105 ? 11.671 11.807 -18.275 1.00 81.88 105 VAL A CA 1
ATOM 836 C C . VAL A 1 105 ? 11.306 13.252 -18.580 1.00 81.88 105 VAL A C 1
ATOM 838 O O . VAL A 1 105 ? 11.866 14.165 -17.982 1.00 81.88 105 VAL A O 1
ATOM 841 N N . GLY A 1 106 ? 10.360 13.455 -19.498 1.00 84.25 106 GLY A N 1
ATOM 842 C CA . GLY A 1 106 ? 9.944 14.794 -19.906 1.00 84.25 106 GLY A CA 1
ATOM 843 C C . GLY A 1 106 ? 9.520 15.670 -18.722 1.00 84.25 106 GLY A C 1
ATOM 844 O O . GLY A 1 106 ? 8.869 15.202 -17.782 1.00 84.25 106 GLY A O 1
ATOM 845 N N . THR A 1 107 ? 9.851 16.959 -18.797 1.00 86.88 107 THR A N 1
ATOM 846 C CA . THR A 1 107 ? 9.559 17.962 -17.758 1.00 86.88 107 THR A CA 1
ATOM 847 C C . THR A 1 107 ? 8.083 17.975 -17.363 1.00 86.88 107 THR A C 1
ATOM 849 O O . THR A 1 107 ? 7.766 17.949 -16.177 1.00 86.88 107 THR A O 1
ATOM 852 N N . ALA A 1 108 ? 7.174 17.890 -18.338 1.00 88.38 108 ALA A N 1
ATOM 853 C CA . ALA A 1 108 ? 5.732 17.813 -18.104 1.00 88.38 108 ALA A CA 1
ATOM 854 C C . ALA A 1 108 ? 5.324 16.617 -17.219 1.00 88.38 108 ALA A C 1
ATOM 856 O O . ALA A 1 108 ? 4.483 16.761 -16.329 1.00 88.38 108 ALA A O 1
ATOM 857 N N . THR A 1 109 ? 5.943 15.448 -17.415 1.00 88.06 109 THR A N 1
ATOM 858 C CA . THR A 1 109 ? 5.693 14.251 -16.599 1.00 88.06 109 THR A CA 1
ATOM 859 C C . THR A 1 109 ? 6.164 14.468 -15.165 1.00 88.06 109 THR A C 1
ATOM 861 O O . THR A 1 109 ? 5.438 14.145 -14.225 1.00 88.06 109 THR A O 1
ATOM 864 N N . VAL A 1 110 ? 7.350 15.055 -14.976 1.00 88.50 110 VAL A N 1
ATOM 865 C CA . VAL A 1 110 ? 7.877 15.371 -13.640 1.00 88.50 110 VAL A CA 1
ATOM 866 C C . VAL A 1 110 ? 6.964 16.366 -12.924 1.00 88.50 110 VAL A C 1
ATOM 868 O O . VAL A 1 110 ? 6.546 16.098 -11.799 1.00 88.50 110 VAL A O 1
ATOM 871 N N . THR A 1 111 ? 6.572 17.457 -13.585 1.00 91.06 111 THR A N 1
ATOM 872 C CA . THR A 1 111 ? 5.636 18.448 -13.032 1.00 91.06 111 THR A CA 1
ATOM 873 C C . THR A 1 111 ? 4.317 17.799 -12.618 1.00 91.06 111 THR A C 1
ATOM 875 O O . THR A 1 111 ? 3.832 18.031 -11.510 1.00 91.06 111 THR A O 1
ATOM 878 N N .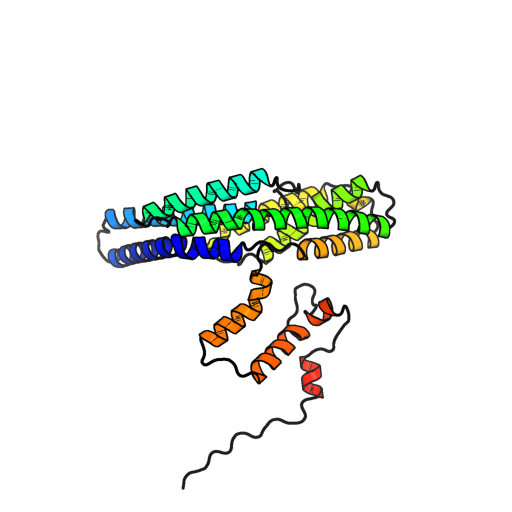 LYS A 1 112 ? 3.764 16.919 -13.462 1.00 90.94 112 LYS A N 1
ATOM 879 C CA . LYS A 1 112 ? 2.528 16.187 -13.162 1.00 90.94 112 LYS A CA 1
ATOM 880 C C . LYS A 1 112 ? 2.673 15.251 -11.960 1.00 90.94 112 LYS A C 1
ATOM 882 O O . LYS A 1 112 ? 1.737 15.126 -11.171 1.00 90.94 112 LYS A O 1
ATOM 887 N N . LEU A 1 113 ? 3.812 14.576 -11.804 1.00 92.06 113 LEU A N 1
ATOM 888 C CA . LEU A 1 113 ? 4.077 13.718 -10.645 1.00 92.06 113 LEU A CA 1
ATOM 889 C C . LEU A 1 113 ? 4.176 14.539 -9.358 1.00 92.06 113 LEU A C 1
ATOM 891 O O . LEU A 1 113 ? 3.541 14.185 -8.368 1.00 92.06 113 LEU A O 1
ATOM 895 N N . LEU A 1 114 ? 4.922 15.647 -9.383 1.00 92.69 114 LEU A N 1
ATOM 896 C CA . LEU A 1 114 ? 5.082 16.534 -8.229 1.00 92.69 114 LEU A CA 1
ATOM 897 C C . LEU A 1 114 ? 3.743 17.139 -7.789 1.00 92.69 114 LEU A C 1
ATOM 899 O O . LEU A 1 114 ? 3.432 17.129 -6.600 1.00 92.69 114 LEU A O 1
ATOM 903 N N . ALA A 1 115 ? 2.910 17.569 -8.739 1.00 91.88 115 ALA A N 1
ATOM 904 C CA . ALA A 1 115 ? 1.589 18.131 -8.459 1.00 91.88 115 ALA A CA 1
ATOM 905 C C . ALA A 1 115 ? 0.628 17.145 -7.761 1.00 91.88 115 ALA A C 1
ATOM 907 O O . ALA A 1 115 ? -0.289 17.567 -7.059 1.00 91.88 115 ALA A O 1
ATOM 908 N N . GLN A 1 116 ? 0.830 15.831 -7.915 1.00 91.06 116 GLN A N 1
ATOM 909 C CA . GLN A 1 116 ? -0.003 14.805 -7.274 1.00 91.06 116 GLN A CA 1
ATOM 910 C C . GLN A 1 116 ? 0.392 14.520 -5.815 1.00 91.06 116 GLN A C 1
ATOM 912 O O . GLN A 1 116 ? -0.441 14.036 -5.043 1.00 91.06 116 GLN A O 1
ATOM 917 N N . ILE A 1 117 ? 1.636 14.812 -5.415 1.00 92.69 117 ILE A N 1
ATOM 918 C CA . ILE A 1 117 ? 2.157 14.480 -4.079 1.00 92.69 117 ILE A CA 1
ATOM 919 C C . ILE A 1 117 ? 1.317 15.119 -2.958 1.00 92.69 117 ILE A C 1
ATOM 921 O O . ILE A 1 117 ? 0.890 14.372 -2.073 1.00 92.69 117 ILE A O 1
ATOM 925 N N . PRO A 1 118 ? 0.987 16.429 -2.984 1.00 92.56 118 PRO A N 1
ATOM 926 C CA . PRO A 1 118 ? 0.208 17.053 -1.913 1.00 92.56 118 PRO A CA 1
ATOM 927 C C . PRO A 1 118 ? -1.143 16.374 -1.672 1.00 92.56 118 PRO A C 1
ATOM 929 O O . PRO A 1 118 ? -1.517 16.130 -0.527 1.00 92.56 118 PRO A O 1
ATOM 932 N N . ALA A 1 119 ? -1.853 15.991 -2.738 1.00 89.88 119 ALA A N 1
ATOM 933 C CA . ALA A 1 119 ? -3.144 15.314 -2.629 1.00 89.88 119 ALA A CA 1
ATOM 934 C C . ALA A 1 119 ? -3.020 13.904 -2.024 1.00 89.88 119 ALA A C 1
ATOM 936 O O . ALA A 1 119 ? -3.886 13.480 -1.249 1.00 89.88 119 ALA A O 1
ATOM 937 N N . ILE A 1 120 ? -1.939 13.181 -2.344 1.00 90.69 120 ILE A N 1
ATOM 938 C CA . ILE A 1 120 ? -1.642 11.877 -1.739 1.00 90.69 120 ILE A CA 1
ATOM 939 C C . ILE A 1 120 ? -1.400 12.034 -0.235 1.00 90.69 120 ILE A C 1
ATOM 941 O O . ILE A 1 120 ? -2.021 11.332 0.567 1.00 90.69 120 ILE A O 1
ATOM 945 N N . LEU A 1 121 ? -0.543 12.982 0.148 1.00 92.81 121 LEU A N 1
ATOM 946 C CA . LEU A 1 121 ? -0.211 13.250 1.547 1.00 92.81 121 LEU A CA 1
ATOM 947 C C . LEU A 1 121 ? -1.438 13.712 2.341 1.00 92.81 121 LEU A C 1
ATOM 949 O O . LEU A 1 121 ? -1.687 13.200 3.434 1.00 92.81 121 LEU A O 1
ATOM 953 N N . ALA A 1 122 ? -2.246 14.609 1.771 1.00 91.50 122 ALA A N 1
ATOM 954 C CA . ALA A 1 122 ? -3.468 15.108 2.392 1.00 91.50 122 ALA A CA 1
ATOM 955 C C . ALA A 1 122 ? -4.456 13.979 2.710 1.00 91.50 122 ALA A C 1
ATOM 957 O O . ALA A 1 122 ? -5.045 13.965 3.787 1.00 91.50 122 ALA A O 1
ATOM 958 N N . GLY A 1 123 ? -4.613 12.986 1.828 1.00 90.25 123 GLY A N 1
ATOM 959 C CA . GLY A 1 123 ? -5.492 11.853 2.125 1.00 90.25 123 GLY A CA 1
ATOM 960 C C . GLY A 1 123 ? -4.993 10.978 3.277 1.00 90.25 123 GLY A C 1
ATOM 961 O O . GLY A 1 123 ? -5.807 10.519 4.075 1.00 90.25 123 GLY A O 1
ATOM 962 N N . ILE A 1 124 ? -3.675 10.801 3.420 1.00 93.12 124 ILE A N 1
ATOM 963 C CA . ILE A 1 124 ? -3.092 10.091 4.570 1.00 93.12 124 ILE A CA 1
ATOM 964 C C . ILE A 1 124 ? -3.329 10.890 5.859 1.00 93.12 124 ILE A C 1
ATOM 966 O O . ILE A 1 124 ? -3.748 10.314 6.861 1.00 93.12 124 ILE A O 1
ATOM 970 N N . VAL A 1 125 ? -3.100 12.208 5.839 1.00 93.81 125 VAL A N 1
ATOM 971 C CA . VAL A 1 125 ? -3.353 13.100 6.987 1.00 93.81 125 VAL A CA 1
ATOM 972 C C . VAL A 1 125 ? -4.819 13.060 7.404 1.00 93.81 125 VAL A C 1
ATOM 974 O O . VAL A 1 125 ? -5.124 12.842 8.576 1.00 93.81 125 VAL A O 1
ATOM 977 N N . ASN A 1 126 ? -5.726 13.222 6.442 1.00 93.12 126 ASN A N 1
ATOM 978 C CA . ASN A 1 126 ? -7.160 13.236 6.696 1.00 93.12 126 ASN A CA 1
ATOM 979 C C . ASN A 1 126 ? -7.632 11.904 7.275 1.00 93.12 126 ASN A C 1
ATOM 981 O O . ASN A 1 126 ? -8.390 11.903 8.240 1.00 93.12 126 ASN A O 1
ATOM 985 N N . TRP A 1 127 ? -7.144 10.779 6.743 1.00 94.81 127 TRP A N 1
ATOM 986 C CA . TRP A 1 127 ? -7.483 9.467 7.285 1.00 94.81 127 TRP A CA 1
ATOM 987 C C . TRP A 1 127 ? -6.959 9.276 8.712 1.00 94.81 127 TRP A C 1
ATOM 989 O O . TRP A 1 127 ? -7.700 8.783 9.553 1.00 94.81 127 TRP A O 1
ATOM 999 N N . LYS A 1 128 ? -5.730 9.715 9.023 1.00 95.25 128 LYS A N 1
ATOM 1000 C CA . LYS A 1 128 ? -5.181 9.650 10.392 1.00 95.25 128 LYS A CA 1
ATOM 1001 C C . LYS A 1 128 ? -6.019 10.450 11.383 1.00 95.25 128 LYS A C 1
ATOM 1003 O O . LYS A 1 128 ? -6.362 9.941 12.445 1.00 95.25 128 LYS A O 1
ATOM 1008 N N . LYS A 1 129 ? -6.370 11.688 11.018 1.00 95.62 129 LYS A N 1
ATOM 1009 C CA . LYS A 1 129 ? -7.227 12.555 11.837 1.00 95.62 129 LYS A CA 1
ATOM 1010 C C . LYS A 1 129 ? -8.597 11.916 12.057 1.00 95.62 129 LYS A C 1
ATOM 1012 O O . LYS A 1 129 ? -9.060 11.853 13.189 1.00 95.62 129 LYS A O 1
ATOM 1017 N N . TRP A 1 130 ? -9.210 11.418 10.987 1.00 96.12 130 TRP A N 1
ATOM 1018 C CA . TRP A 1 130 ? -10.497 10.734 11.049 1.00 96.12 130 TRP A CA 1
ATOM 1019 C C . TRP A 1 130 ? -10.433 9.477 11.928 1.00 96.12 130 TRP A C 1
ATOM 1021 O O . TRP A 1 130 ? -11.258 9.326 12.817 1.00 96.12 130 TRP A O 1
ATOM 1031 N N . ALA A 1 131 ? -9.424 8.619 11.758 1.00 96.81 131 ALA A N 1
ATOM 1032 C CA . ALA A 1 131 ? -9.272 7.397 12.547 1.00 96.81 131 ALA A CA 1
ATOM 1033 C C . ALA A 1 131 ? -9.110 7.699 14.045 1.00 96.81 131 ALA A C 1
ATOM 1035 O O . ALA A 1 131 ? -9.699 7.010 14.873 1.00 96.81 131 ALA A O 1
ATOM 1036 N N . ALA A 1 132 ? -8.364 8.753 14.394 1.00 96.75 132 ALA A N 1
ATOM 1037 C CA . ALA A 1 132 ? -8.239 9.197 15.778 1.00 96.75 132 ALA A CA 1
ATOM 1038 C C . ALA A 1 132 ? -9.578 9.682 16.362 1.00 96.75 132 ALA A C 1
ATOM 1040 O O . ALA A 1 132 ? -9.902 9.325 17.489 1.00 96.75 132 ALA A O 1
ATOM 1041 N N . GLN A 1 133 ? -10.366 10.435 15.586 1.00 96.25 133 GLN A N 1
ATOM 1042 C CA . GLN A 1 133 ? -11.697 10.904 15.992 1.00 96.25 133 GLN A CA 1
ATOM 1043 C C . GLN A 1 133 ? -12.708 9.758 16.132 1.00 96.25 133 GLN A C 1
ATOM 1045 O O . GLN A 1 133 ? -13.538 9.771 17.036 1.00 96.25 133 GLN A O 1
ATOM 1050 N N . GLU A 1 134 ? -12.661 8.763 15.247 1.00 95.81 134 GLU A N 1
ATOM 1051 C CA . GLU A 1 134 ? -13.524 7.582 15.351 1.00 95.81 134 GLU A CA 1
ATOM 1052 C C . GLU A 1 134 ? -13.127 6.675 16.517 1.00 95.81 134 GLU A C 1
ATOM 1054 O O . GLU A 1 134 ? -13.998 6.030 17.095 1.00 95.81 134 GLU A O 1
ATOM 1059 N N . ALA A 1 135 ? -11.844 6.646 16.893 1.00 96.38 135 ALA A N 1
ATOM 1060 C CA . ALA A 1 135 ? -11.402 5.954 18.100 1.00 96.38 135 ALA A CA 1
ATOM 1061 C C . ALA A 1 135 ? -11.990 6.619 19.352 1.00 96.38 135 ALA A C 1
ATOM 1063 O O . ALA A 1 135 ? -12.532 5.917 20.197 1.00 96.38 135 ALA A O 1
ATOM 1064 N N . ASP A 1 136 ? -11.970 7.956 19.426 1.00 94.81 136 ASP A N 1
ATOM 1065 C CA . ASP A 1 136 ? -12.585 8.698 20.538 1.00 94.81 136 ASP A CA 1
ATOM 1066 C C . ASP A 1 136 ? -14.075 8.356 20.680 1.00 94.81 136 ASP A C 1
ATOM 1068 O O . ASP A 1 136 ? -14.529 7.956 21.750 1.00 94.81 136 ASP A O 1
ATOM 1072 N N . LYS A 1 137 ? -14.831 8.413 19.575 1.00 93.81 137 LYS A N 1
ATOM 1073 C CA . LYS A 1 137 ? -16.261 8.060 19.576 1.00 93.81 137 LYS A CA 1
ATOM 1074 C C . LYS A 1 137 ? -16.511 6.622 20.019 1.00 93.81 137 LYS A C 1
ATOM 1076 O O . LYS A 1 137 ? -17.448 6.372 20.772 1.00 93.81 137 LYS A O 1
ATOM 1081 N N . PHE A 1 138 ? -15.703 5.683 19.528 1.00 94.25 138 PHE A N 1
ATOM 1082 C CA . PHE A 1 138 ? -15.832 4.270 19.868 1.00 94.25 138 PHE A CA 1
ATOM 1083 C C . PHE A 1 138 ? -15.602 4.030 21.365 1.00 94.25 138 PHE A C 1
ATOM 1085 O O . PHE A 1 138 ? -16.399 3.341 22.000 1.00 94.25 138 PHE A O 1
ATOM 1092 N N . ILE A 1 139 ? -14.569 4.648 21.942 1.00 92.94 139 ILE A N 1
ATOM 1093 C CA . ILE A 1 139 ? -14.232 4.516 23.365 1.00 92.94 139 ILE A CA 1
ATOM 1094 C C . ILE A 1 139 ? -15.370 5.040 24.245 1.00 92.94 139 ILE A C 1
ATOM 1096 O O . ILE A 1 139 ? -15.836 4.316 25.125 1.00 92.94 139 ILE A O 1
ATOM 1100 N N . THR A 1 140 ? -15.901 6.234 23.949 1.00 89.25 140 THR A N 1
ATOM 1101 C CA . THR A 1 140 ? -17.027 6.817 24.702 1.00 89.25 140 THR A CA 1
ATOM 1102 C C . THR A 1 140 ? -18.278 5.925 24.682 1.00 89.25 140 THR A C 1
ATOM 1104 O O . THR A 1 140 ? -19.059 5.925 25.632 1.00 89.25 140 THR A O 1
ATOM 1107 N N . GLN A 1 141 ? -18.489 5.148 23.615 1.00 88.25 141 GLN A N 1
ATOM 1108 C CA . GLN A 1 141 ? -19.664 4.281 23.467 1.00 88.25 141 GLN A CA 1
ATOM 1109 C C . GLN A 1 141 ? -19.538 2.935 24.191 1.00 88.25 141 GLN A C 1
ATOM 1111 O O . GLN A 1 141 ? -20.546 2.411 24.660 1.00 88.25 141 GLN A O 1
ATOM 1116 N N . GLN A 1 142 ? -18.336 2.361 24.275 1.00 80.12 142 GLN A N 1
ATOM 1117 C CA . GLN A 1 142 ? -18.141 0.981 24.738 1.00 80.12 142 GLN A CA 1
ATOM 1118 C C . GLN A 1 142 ? -18.088 0.823 26.267 1.00 80.12 142 GLN A C 1
ATOM 1120 O O . GLN A 1 142 ? -18.127 -0.309 26.742 1.00 80.12 142 GLN A O 1
ATOM 1125 N N . ARG A 1 143 ? -18.023 1.927 27.037 1.00 72.69 143 ARG A N 1
ATOM 1126 C CA . ARG A 1 143 ? -17.962 1.928 28.519 1.00 72.69 143 ARG A CA 1
ATOM 1127 C C . ARG A 1 143 ? -16.968 0.889 29.070 1.00 72.69 143 ARG A C 1
ATOM 1129 O O . ARG A 1 143 ? -17.307 0.077 29.927 1.00 72.69 143 ARG A O 1
ATOM 1136 N N . ILE A 1 144 ? -15.755 0.887 28.522 1.00 79.75 144 ILE A N 1
ATOM 1137 C CA . ILE A 1 144 ? -14.675 -0.018 28.930 1.00 79.75 144 ILE A CA 1
ATOM 1138 C C . ILE A 1 144 ? -13.950 0.607 30.126 1.00 79.75 144 ILE A C 1
ATOM 1140 O O . ILE A 1 144 ? -13.541 1.762 30.048 1.00 79.75 144 ILE A O 1
ATOM 1144 N N . ASP A 1 145 ? -13.764 -0.161 31.202 1.00 78.88 145 ASP A N 1
ATOM 1145 C CA . ASP A 1 145 ? -13.091 0.278 32.435 1.00 78.88 145 ASP A CA 1
ATOM 1146 C C . ASP A 1 145 ? -11.556 0.206 32.303 1.00 78.88 145 ASP A C 1
ATOM 1148 O O . ASP A 1 145 ? -10.847 -0.477 33.039 1.00 78.88 145 ASP A O 1
ATOM 1152 N N . ILE A 1 146 ? -11.043 0.858 31.261 1.00 82.56 146 ILE A N 1
ATOM 1153 C CA . ILE A 1 146 ? -9.619 1.039 30.977 1.00 82.56 146 ILE A CA 1
ATOM 1154 C C . ILE A 1 146 ? -9.410 2.532 30.753 1.00 82.56 146 ILE A C 1
ATOM 1156 O O . ILE A 1 146 ? -10.280 3.216 30.213 1.00 82.56 146 ILE A O 1
ATOM 1160 N N . ASN A 1 147 ? -8.237 3.043 31.126 1.00 88.88 147 ASN A N 1
ATOM 1161 C CA . ASN A 1 147 ? -7.860 4.414 30.811 1.00 88.88 147 ASN A CA 1
ATOM 1162 C C . ASN A 1 147 ? -8.065 4.703 29.307 1.00 88.88 147 ASN A C 1
ATOM 1164 O O . ASN A 1 147 ? -7.484 4.030 28.453 1.00 88.88 147 ASN A O 1
ATOM 1168 N N . GLU A 1 148 ? -8.866 5.722 28.983 1.00 90.25 148 GLU A N 1
ATOM 1169 C CA . GLU A 1 148 ? -9.239 6.038 27.598 1.00 90.25 148 GLU A CA 1
ATOM 1170 C C . GLU A 1 148 ? -8.022 6.302 26.701 1.00 90.25 148 GLU A C 1
ATOM 1172 O O . GLU A 1 148 ? -7.999 5.876 25.546 1.00 90.25 148 GLU A O 1
ATOM 1177 N N . ALA A 1 149 ? -6.978 6.954 27.223 1.00 91.94 149 ALA A N 1
ATOM 1178 C CA . ALA A 1 149 ? -5.756 7.217 26.470 1.00 91.94 149 ALA A CA 1
ATOM 1179 C C . ALA A 1 149 ? -4.984 5.922 26.180 1.00 91.94 149 ALA A C 1
ATOM 1181 O O . ALA A 1 149 ? -4.529 5.726 25.052 1.00 91.94 149 ALA A O 1
ATOM 1182 N N . GLN A 1 150 ? -4.901 5.014 27.159 1.00 93.69 150 GLN A N 1
ATOM 1183 C CA . GLN A 1 150 ? -4.282 3.696 26.988 1.00 93.69 150 GLN A CA 1
ATOM 1184 C C . GLN A 1 150 ? -5.046 2.854 25.957 1.00 93.69 150 GLN A C 1
ATOM 1186 O O . GLN A 1 150 ? -4.439 2.264 25.061 1.00 93.69 150 GLN A O 1
ATOM 1191 N N . LEU A 1 151 ? -6.380 2.833 26.037 1.00 93.94 151 LEU A N 1
ATOM 1192 C CA . LEU A 1 151 ? -7.217 2.113 25.080 1.00 93.94 151 LEU A CA 1
ATOM 1193 C C . LEU A 1 151 ? -7.097 2.712 23.673 1.00 93.94 151 LEU A C 1
ATOM 1195 O O . LEU A 1 151 ? -6.959 1.973 22.698 1.00 93.94 151 LEU A O 1
ATOM 1199 N N . LYS A 1 152 ? -7.085 4.044 23.548 1.00 95.44 152 LYS A N 1
ATOM 1200 C CA . LYS A 1 152 ? -6.902 4.738 22.266 1.00 95.44 152 LYS A CA 1
ATOM 1201 C C . LYS A 1 152 ? -5.553 4.426 21.635 1.00 95.44 152 LYS A C 1
ATOM 1203 O O . LYS A 1 152 ? -5.490 4.147 20.435 1.00 95.44 152 LYS A O 1
ATOM 1208 N N . GLU A 1 153 ? -4.485 4.471 22.426 1.00 95.38 153 GLU A N 1
ATOM 1209 C CA . GLU A 1 153 ? -3.145 4.123 21.965 1.00 95.38 153 GLU A CA 1
ATOM 1210 C C . GLU A 1 153 ? -3.109 2.679 21.465 1.00 95.38 153 GLU A C 1
ATOM 1212 O O . GLU A 1 153 ? -2.642 2.414 20.355 1.00 95.38 153 GLU A O 1
ATOM 1217 N N . TRP A 1 154 ? -3.671 1.753 22.239 1.00 96.44 154 TRP A N 1
ATOM 1218 C CA . TRP A 1 154 ? -3.744 0.350 21.867 1.00 96.44 154 TRP A CA 1
ATOM 1219 C C . TRP A 1 154 ? -4.535 0.128 20.566 1.00 96.44 154 TRP A C 1
ATOM 1221 O O . TRP A 1 154 ? -4.037 -0.493 19.621 1.00 96.44 154 TRP A O 1
ATOM 1231 N N . LEU A 1 155 ? -5.726 0.719 20.451 1.00 96.81 155 LEU A N 1
ATOM 1232 C CA . LEU A 1 155 ? -6.553 0.640 19.247 1.00 96.81 155 LEU A CA 1
ATOM 1233 C C . LEU A 1 155 ? -5.803 1.145 18.006 1.00 96.81 155 LEU A C 1
ATOM 1235 O O . LEU A 1 155 ? -5.741 0.449 16.990 1.00 96.81 155 LEU A O 1
ATOM 1239 N N . LEU A 1 156 ? -5.211 2.340 18.079 1.00 97.69 156 LEU A N 1
ATOM 1240 C CA . LEU A 1 156 ? -4.598 2.995 16.922 1.00 97.69 156 LEU A CA 1
ATOM 1241 C C . LEU A 1 156 ? -3.209 2.459 16.570 1.00 97.69 156 LEU A C 1
ATOM 1243 O O . LEU A 1 156 ? -2.869 2.438 15.389 1.00 97.69 156 LEU A O 1
ATOM 1247 N N . HIS A 1 157 ? -2.409 2.044 17.554 1.00 97.25 157 HIS A N 1
ATOM 1248 C CA . HIS A 1 157 ? -0.980 1.755 17.368 1.00 97.25 157 HIS A CA 1
ATOM 1249 C C . HIS A 1 157 ? -0.584 0.293 17.587 1.00 97.25 157 HIS A C 1
ATOM 1251 O O . HIS A 1 157 ? 0.582 -0.059 17.364 1.00 97.25 157 HIS A O 1
ATOM 1257 N N . TYR A 1 158 ? -1.536 -0.554 17.982 1.00 97.06 158 TYR A N 1
ATOM 1258 C CA . TYR A 1 158 ? -1.348 -1.998 18.120 1.00 97.06 158 TYR A CA 1
ATOM 1259 C C . TYR A 1 158 ? -2.354 -2.746 17.245 1.00 97.06 158 TYR A C 1
ATOM 1261 O O . TYR A 1 158 ? -1.950 -3.508 16.368 1.00 97.06 158 TYR A O 1
ATOM 1269 N N . LEU A 1 159 ? -3.652 -2.470 17.402 1.00 97.00 159 LEU A N 1
ATOM 1270 C CA . LEU A 1 159 ? -4.699 -3.255 16.745 1.00 97.00 159 LEU A CA 1
ATOM 1271 C C . LEU A 1 159 ? -4.927 -2.876 15.270 1.00 97.00 159 LEU A C 1
ATOM 1273 O O . LEU A 1 159 ? -4.844 -3.729 14.384 1.00 97.00 159 LEU A O 1
ATOM 1277 N N . VAL A 1 160 ? -5.187 -1.598 14.967 1.00 97.81 160 VAL A N 1
ATOM 1278 C CA . VAL A 1 160 ? -5.421 -1.128 13.583 1.00 97.81 160 VAL A CA 1
ATOM 1279 C C . VAL A 1 160 ? -4.251 -1.433 12.631 1.00 97.81 160 VAL A C 1
ATOM 1281 O O . VAL A 1 160 ? -4.522 -1.856 11.499 1.00 97.81 160 VAL A O 1
ATOM 1284 N N . PRO A 1 161 ? -2.968 -1.281 13.025 1.00 97.69 161 PRO A N 1
ATOM 1285 C CA . PRO A 1 161 ? -1.842 -1.611 12.159 1.00 97.69 161 PRO A CA 1
ATOM 1286 C C . PRO A 1 161 ? -1.872 -3.057 11.659 1.00 97.69 161 PRO A C 1
ATOM 1288 O O . PRO A 1 161 ? -1.638 -3.274 10.470 1.00 97.69 161 PRO A O 1
ATOM 1291 N N . VAL A 1 162 ? -2.225 -4.033 12.509 1.00 97.62 162 VAL A N 1
ATOM 1292 C CA . VAL A 1 162 ? -2.339 -5.447 12.105 1.00 97.62 162 VAL A CA 1
ATOM 1293 C C . VAL A 1 162 ? -3.296 -5.583 10.922 1.00 97.62 162 VAL A C 1
ATOM 1295 O O . VAL A 1 162 ? -2.906 -6.082 9.864 1.00 97.62 162 VAL A O 1
ATOM 1298 N N . PHE A 1 163 ? -4.511 -5.045 11.036 1.00 96.75 163 PHE A N 1
ATOM 1299 C CA . PHE A 1 163 ? -5.515 -5.166 9.977 1.00 96.75 163 PHE A CA 1
ATOM 1300 C C . PHE A 1 163 ? -5.174 -4.360 8.716 1.00 96.75 163 PHE A C 1
ATOM 1302 O O . PHE A 1 163 ? -5.475 -4.801 7.603 1.00 96.75 163 PHE A O 1
ATOM 1309 N N . ILE A 1 164 ? -4.502 -3.211 8.839 1.00 95.75 164 ILE A N 1
ATOM 1310 C CA . ILE A 1 164 ? -3.997 -2.460 7.677 1.00 95.75 164 ILE A CA 1
ATOM 1311 C C . ILE A 1 164 ? -2.965 -3.279 6.898 1.00 95.75 164 ILE A C 1
ATOM 1313 O O . ILE A 1 164 ? -3.016 -3.323 5.661 1.00 95.75 164 ILE A O 1
ATOM 1317 N N . TRP A 1 165 ? -2.035 -3.935 7.594 1.00 95.81 165 TRP A N 1
ATOM 1318 C CA . TRP A 1 165 ? -0.998 -4.742 6.959 1.00 95.81 165 TRP A CA 1
ATOM 1319 C C . TRP A 1 165 ? -1.554 -6.041 6.373 1.00 95.81 165 TRP A C 1
ATOM 1321 O O . TRP A 1 165 ? -1.191 -6.392 5.248 1.00 95.81 165 TRP A O 1
ATOM 1331 N N . GLU A 1 166 ? -2.514 -6.688 7.037 1.00 95.00 166 GLU A N 1
ATOM 1332 C CA . GLU A 1 166 ? -3.254 -7.829 6.479 1.00 95.00 166 GLU A CA 1
ATOM 1333 C C . GLU A 1 166 ? -3.986 -7.459 5.187 1.00 95.00 166 GLU A C 1
ATOM 1335 O O . GLU A 1 166 ? -3.842 -8.134 4.161 1.00 95.00 166 GLU A O 1
ATOM 1340 N N . LEU A 1 167 ? -4.733 -6.351 5.196 1.00 92.75 167 LEU A N 1
ATOM 1341 C CA . LEU A 1 167 ? -5.426 -5.859 4.005 1.00 92.75 167 LEU A CA 1
ATOM 1342 C C . LEU A 1 167 ? -4.442 -5.476 2.900 1.00 92.75 167 LEU A C 1
ATOM 1344 O O . LEU A 1 167 ? -4.696 -5.755 1.726 1.00 92.75 167 LEU A O 1
ATOM 1348 N N . THR A 1 168 ? -3.316 -4.859 3.251 1.00 92.00 168 THR A N 1
ATOM 1349 C CA . THR A 1 168 ? -2.262 -4.497 2.298 1.00 92.00 168 THR A CA 1
ATOM 1350 C C . THR A 1 168 ? -1.673 -5.733 1.628 1.00 92.00 168 THR A C 1
ATOM 1352 O O . THR A 1 168 ? -1.565 -5.766 0.398 1.00 92.00 168 THR A O 1
ATOM 1355 N N . LEU A 1 169 ? -1.332 -6.760 2.408 1.00 93.00 169 LEU A N 1
ATOM 1356 C CA . LEU A 1 169 ? -0.799 -8.021 1.906 1.00 93.00 169 LEU A CA 1
ATOM 1357 C C . LEU A 1 169 ? -1.813 -8.702 0.982 1.00 93.00 169 LEU A C 1
ATOM 1359 O O . LEU A 1 169 ? -1.479 -9.062 -0.144 1.00 93.00 169 LEU A O 1
ATOM 1363 N N . ARG A 1 170 ? -3.077 -8.775 1.411 1.00 89.44 170 ARG A N 1
ATOM 1364 C CA . ARG A 1 170 ? -4.170 -9.379 0.642 1.00 89.44 170 ARG A CA 1
ATOM 1365 C C . ARG A 1 170 ? -4.443 -8.666 -0.680 1.00 89.44 170 ARG A C 1
ATOM 1367 O O . ARG A 1 170 ? -4.717 -9.309 -1.689 1.00 89.44 170 ARG A O 1
ATOM 1374 N N . ARG A 1 171 ? -4.394 -7.333 -0.680 1.00 86.94 171 ARG A N 1
ATOM 1375 C CA . ARG A 1 171 ? -4.607 -6.507 -1.881 1.00 86.94 171 ARG A CA 1
ATOM 1376 C C . ARG A 1 171 ? -3.399 -6.527 -2.822 1.00 86.94 171 ARG A C 1
ATOM 1378 O O . ARG A 1 171 ? -3.522 -6.090 -3.964 1.00 86.94 171 ARG A O 1
ATOM 1385 N N . THR A 1 172 ? -2.240 -7.006 -2.371 1.00 88.38 172 THR A N 1
ATOM 1386 C CA . THR A 1 172 ? -1.028 -7.081 -3.191 1.00 88.38 172 THR A CA 1
ATOM 1387 C C . THR A 1 172 ? -1.040 -8.368 -4.022 1.00 88.38 172 THR A C 1
ATOM 1389 O O . THR A 1 172 ? -1.015 -9.459 -3.460 1.00 88.38 172 THR A O 1
ATOM 1392 N N . PRO A 1 173 ? -1.036 -8.295 -5.369 1.00 86.12 173 PRO A N 1
ATOM 1393 C CA . PRO A 1 173 ? -1.083 -9.496 -6.198 1.00 86.12 173 PRO A CA 1
ATOM 1394 C C . PRO A 1 173 ? 0.141 -10.390 -5.986 1.00 86.12 173 PRO A C 1
ATOM 1396 O O . PRO A 1 173 ? 1.273 -9.899 -6.081 1.00 86.12 173 PRO A O 1
ATOM 1399 N N . SER A 1 174 ? -0.083 -11.699 -5.821 1.00 87.31 174 SER A N 1
ATOM 1400 C CA . SER A 1 174 ? 0.958 -12.734 -5.701 1.00 87.31 174 SER A CA 1
ATOM 1401 C C . SER A 1 174 ? 1.646 -13.016 -7.046 1.00 87.31 174 SER A C 1
ATOM 1403 O O . SER A 1 174 ? 1.528 -14.076 -7.653 1.00 87.31 174 SER A O 1
ATOM 1405 N N . LYS A 1 175 ? 2.328 -12.001 -7.582 1.00 88.19 175 LYS A N 1
ATOM 1406 C CA . LYS A 1 175 ? 3.122 -12.081 -8.814 1.00 88.19 175 LYS A CA 1
ATOM 1407 C C . LYS A 1 175 ? 4.599 -12.120 -8.443 1.00 88.19 175 LYS A C 1
ATOM 1409 O O . LYS A 1 175 ? 5.014 -11.376 -7.560 1.00 88.19 175 LYS A O 1
ATOM 1414 N N . LYS A 1 176 ? 5.427 -12.861 -9.194 1.00 86.62 176 LYS A N 1
ATOM 1415 C CA . LYS A 1 176 ? 6.891 -12.944 -8.966 1.00 86.62 176 LYS A CA 1
ATOM 1416 C C . LYS A 1 176 ? 7.555 -11.567 -8.802 1.00 86.62 176 LYS A C 1
ATOM 1418 O O . LYS A 1 176 ? 8.399 -11.386 -7.934 1.00 86.62 176 LYS A O 1
ATOM 1423 N N . LYS A 1 177 ? 7.112 -10.563 -9.572 1.00 83.69 177 LYS A N 1
ATOM 1424 C CA . LYS A 1 177 ? 7.603 -9.170 -9.490 1.00 83.69 177 LYS A CA 1
ATOM 1425 C C . LYS A 1 177 ? 7.355 -8.474 -8.138 1.00 83.69 177 LYS A C 1
ATOM 1427 O O . LYS A 1 177 ? 8.045 -7.509 -7.824 1.00 83.69 177 LYS A O 1
ATOM 1432 N N . ASN A 1 178 ? 6.380 -8.949 -7.366 1.00 90.56 178 ASN A N 1
ATOM 1433 C CA . ASN A 1 178 ? 5.987 -8.407 -6.068 1.00 90.56 178 ASN A CA 1
ATOM 1434 C C . ASN A 1 178 ? 6.547 -9.224 -4.897 1.00 90.56 178 ASN A C 1
ATOM 1436 O O . ASN A 1 178 ? 6.296 -8.839 -3.764 1.00 90.56 178 ASN A O 1
ATOM 1440 N N . LYS A 1 179 ? 7.296 -10.314 -5.140 1.00 92.19 179 LYS A N 1
ATOM 1441 C CA . LYS A 1 179 ? 7.780 -11.219 -4.082 1.00 92.19 179 LYS A CA 1
ATOM 1442 C C . LYS A 1 179 ? 8.466 -10.453 -2.944 1.00 92.19 179 LYS A C 1
ATOM 1444 O O . LYS A 1 179 ? 7.999 -10.508 -1.821 1.00 92.19 179 LYS A O 1
ATOM 1449 N N . LYS A 1 180 ? 9.458 -9.619 -3.272 1.00 91.56 180 LYS A N 1
ATOM 1450 C CA . LYS A 1 180 ? 10.171 -8.788 -2.289 1.00 91.56 180 LYS A CA 1
ATOM 1451 C C . LYS A 1 180 ? 9.244 -7.876 -1.475 1.00 91.56 180 LYS A C 1
ATOM 1453 O O . LYS A 1 180 ? 9.423 -7.739 -0.276 1.00 91.56 180 LYS A O 1
ATOM 1458 N N . LEU A 1 181 ? 8.251 -7.261 -2.121 1.00 92.38 181 LEU A N 1
ATOM 1459 C CA . LEU A 1 181 ? 7.288 -6.387 -1.444 1.00 92.38 181 LEU A CA 1
ATOM 1460 C C . LEU A 1 181 ? 6.378 -7.180 -0.494 1.00 92.38 181 LEU A C 1
ATOM 1462 O O . LEU A 1 181 ? 6.116 -6.733 0.616 1.00 92.38 181 LEU A O 1
ATOM 1466 N N . ILE A 1 182 ? 5.917 -8.352 -0.937 1.00 94.94 182 ILE A N 1
ATOM 1467 C CA . ILE A 1 182 ? 5.111 -9.286 -0.143 1.00 94.94 182 ILE A CA 1
ATOM 1468 C C . ILE A 1 182 ? 5.906 -9.767 1.070 1.00 94.94 182 ILE A C 1
ATOM 1470 O O . ILE A 1 182 ? 5.365 -9.757 2.169 1.00 94.94 182 ILE A O 1
ATOM 1474 N N . ASP A 1 183 ? 7.170 -10.144 0.881 1.00 95.38 183 ASP A N 1
ATOM 1475 C CA . ASP A 1 183 ? 8.044 -10.606 1.960 1.00 95.38 183 ASP A CA 1
ATOM 1476 C C . ASP A 1 183 ? 8.236 -9.494 3.005 1.00 95.38 183 ASP A C 1
ATOM 1478 O O . ASP A 1 183 ? 7.970 -9.716 4.183 1.00 95.38 183 ASP A O 1
ATOM 1482 N N . THR A 1 184 ? 8.509 -8.252 2.580 1.00 94.50 184 THR A N 1
ATOM 1483 C CA . THR A 1 184 ? 8.567 -7.109 3.509 1.00 94.50 184 THR A CA 1
ATOM 1484 C C . THR A 1 184 ? 7.242 -6.874 4.245 1.00 94.50 184 THR A C 1
ATOM 1486 O O . THR A 1 184 ? 7.240 -6.590 5.439 1.00 94.50 184 THR A O 1
ATOM 1489 N N . TYR A 1 185 ? 6.093 -6.984 3.572 1.00 95.62 185 TYR A N 1
ATOM 1490 C CA . TYR A 1 185 ? 4.798 -6.826 4.244 1.00 95.62 185 TYR A CA 1
ATOM 1491 C C . TYR A 1 185 ? 4.496 -7.957 5.229 1.00 95.62 185 TYR A C 1
ATOM 1493 O O . TYR A 1 185 ? 3.877 -7.693 6.255 1.00 95.62 185 TYR A O 1
ATOM 1501 N N . LYS A 1 186 ? 4.944 -9.188 4.958 1.00 96.75 186 LYS A N 1
ATOM 1502 C CA . LYS A 1 186 ? 4.848 -10.298 5.914 1.00 96.75 186 LYS A CA 1
ATOM 1503 C C . LYS A 1 186 ? 5.685 -10.029 7.158 1.00 96.75 186 LYS A C 1
ATOM 1505 O O . LYS A 1 186 ? 5.178 -10.201 8.257 1.00 96.75 186 LYS A O 1
ATOM 1510 N N . GLU A 1 187 ? 6.920 -9.563 6.987 1.00 96.69 187 GLU A N 1
ATOM 1511 C CA . GLU A 1 187 ? 7.794 -9.193 8.106 1.00 96.69 187 GLU A CA 1
ATOM 1512 C C . GLU A 1 187 ? 7.173 -8.084 8.964 1.00 96.69 187 GLU A C 1
ATOM 1514 O O . GLU A 1 187 ? 7.152 -8.182 10.188 1.00 96.69 187 GLU A O 1
ATOM 1519 N N . ILE A 1 188 ? 6.627 -7.038 8.335 1.00 96.31 188 ILE A N 1
ATOM 1520 C CA . ILE A 1 188 ? 5.967 -5.939 9.053 1.00 96.31 188 ILE A CA 1
ATOM 1521 C C . ILE A 1 188 ? 4.701 -6.425 9.770 1.00 96.31 188 ILE A C 1
ATOM 1523 O O . ILE A 1 188 ? 4.475 -6.068 10.923 1.00 96.31 188 ILE A O 1
ATOM 1527 N N . LEU A 1 189 ? 3.881 -7.247 9.110 1.00 97.31 189 LEU A N 1
ATOM 1528 C CA . LEU A 1 189 ? 2.684 -7.819 9.723 1.00 97.31 189 LEU A CA 1
ATOM 1529 C C . LEU A 1 189 ? 3.041 -8.693 10.929 1.00 97.31 189 LEU A C 1
ATOM 1531 O O . LEU A 1 189 ? 2.362 -8.616 11.949 1.00 97.31 189 LEU A O 1
ATOM 1535 N N . GLN A 1 190 ? 4.105 -9.491 10.828 1.00 97.31 190 GLN A N 1
ATOM 1536 C CA . GLN A 1 190 ? 4.572 -10.300 11.947 1.00 97.31 190 GLN A CA 1
ATOM 1537 C C . GLN A 1 190 ? 4.970 -9.409 13.126 1.00 97.31 190 GLN A C 1
ATOM 1539 O O . GLN A 1 190 ? 4.438 -9.591 14.213 1.00 97.31 190 GLN A O 1
ATOM 1544 N N . LYS A 1 191 ? 5.766 -8.358 12.891 1.00 96.69 191 LYS A N 1
ATOM 1545 C CA . LYS A 1 191 ? 6.125 -7.380 13.934 1.00 96.69 191 LYS A CA 1
ATOM 1546 C C . LYS A 1 191 ? 4.905 -6.716 14.574 1.00 96.69 191 LYS A C 1
ATOM 1548 O O . LYS A 1 191 ? 4.880 -6.526 15.785 1.00 96.69 191 LYS A O 1
ATOM 1553 N N . ALA A 1 192 ? 3.889 -6.373 13.782 1.00 96.81 192 ALA A N 1
ATOM 1554 C CA . ALA A 1 192 ? 2.653 -5.789 14.299 1.00 96.81 192 ALA A CA 1
ATOM 1555 C C . ALA A 1 192 ? 1.878 -6.776 15.190 1.00 96.81 192 ALA A C 1
ATOM 1557 O O . ALA A 1 192 ? 1.353 -6.378 16.226 1.00 96.81 192 ALA A O 1
ATOM 1558 N N . ARG A 1 193 ? 1.836 -8.062 14.814 1.00 96.56 193 ARG A N 1
ATOM 1559 C CA . ARG A 1 193 ? 1.218 -9.127 15.619 1.00 96.56 193 ARG A CA 1
ATOM 1560 C C . ARG A 1 193 ? 1.996 -9.394 16.901 1.00 96.56 193 ARG A C 1
ATOM 1562 O O . ARG A 1 193 ? 1.382 -9.477 17.955 1.00 96.56 193 ARG A O 1
ATOM 1569 N N . ASP A 1 194 ? 3.321 -9.458 16.825 1.00 95.88 194 ASP A N 1
ATOM 1570 C CA . ASP A 1 194 ? 4.179 -9.650 17.997 1.00 95.88 194 ASP A CA 1
ATOM 1571 C C . ASP A 1 194 ? 4.003 -8.488 18.985 1.00 95.88 194 ASP A C 1
ATOM 1573 O O . ASP A 1 194 ? 3.812 -8.706 20.179 1.00 95.88 194 ASP A O 1
ATOM 1577 N N . LYS A 1 195 ? 3.960 -7.248 18.475 1.00 95.19 195 LYS A N 1
ATOM 1578 C CA . LYS A 1 195 ? 3.672 -6.051 19.275 1.00 95.19 195 LYS A CA 1
ATOM 1579 C C . LYS A 1 195 ? 2.284 -6.109 19.923 1.00 95.19 195 LYS A C 1
ATOM 1581 O O . LYS A 1 195 ? 2.152 -5.760 21.091 1.00 95.19 195 LYS A O 1
ATOM 1586 N N . LEU A 1 196 ? 1.256 -6.534 19.182 1.00 95.31 196 LEU A N 1
ATOM 1587 C CA . LEU A 1 196 ? -0.105 -6.692 19.706 1.00 95.31 196 LEU A CA 1
ATOM 1588 C C . LEU A 1 196 ? -0.169 -7.756 20.812 1.00 95.31 196 LEU A C 1
ATOM 1590 O O . LEU A 1 196 ? -0.792 -7.515 21.842 1.00 95.31 196 LEU A O 1
ATOM 1594 N N . ASN A 1 197 ? 0.493 -8.896 20.610 1.00 92.94 197 ASN A N 1
ATOM 1595 C CA . ASN A 1 197 ? 0.545 -9.996 21.574 1.00 92.94 197 ASN A CA 1
ATOM 1596 C C . ASN A 1 197 ? 1.318 -9.625 22.846 1.00 92.94 197 ASN A C 1
ATOM 1598 O O . ASN A 1 197 ? 1.001 -10.128 23.914 1.00 92.94 197 ASN A O 1
ATOM 1602 N N . GLY A 1 198 ? 2.312 -8.739 22.742 1.00 90.69 198 GLY A N 1
ATOM 1603 C CA . GLY A 1 198 ? 3.047 -8.218 23.896 1.00 90.69 198 GLY A CA 1
ATOM 1604 C C . GLY A 1 198 ? 2.281 -7.184 24.731 1.00 90.69 198 GLY A C 1
ATOM 1605 O O . GLY A 1 198 ? 2.815 -6.709 25.730 1.00 90.69 198 GLY A O 1
ATOM 1606 N N . SER A 1 199 ? 1.065 -6.791 24.334 1.00 90.19 199 SER A N 1
ATOM 1607 C CA . SER A 1 199 ? 0.243 -5.843 25.089 1.00 90.19 199 SER A CA 1
ATOM 1608 C C . SER A 1 199 ? -0.679 -6.555 26.079 1.00 90.19 199 SER A C 1
ATOM 1610 O O . SER A 1 199 ? -1.424 -7.458 25.705 1.00 90.19 199 SER A O 1
ATOM 1612 N N . ASN A 1 200 ? -0.711 -6.058 27.316 1.00 87.81 200 ASN A N 1
ATOM 1613 C CA . ASN A 1 200 ? -1.610 -6.528 28.372 1.00 87.81 200 ASN A CA 1
ATOM 1614 C C . ASN A 1 200 ? -3.062 -6.038 28.223 1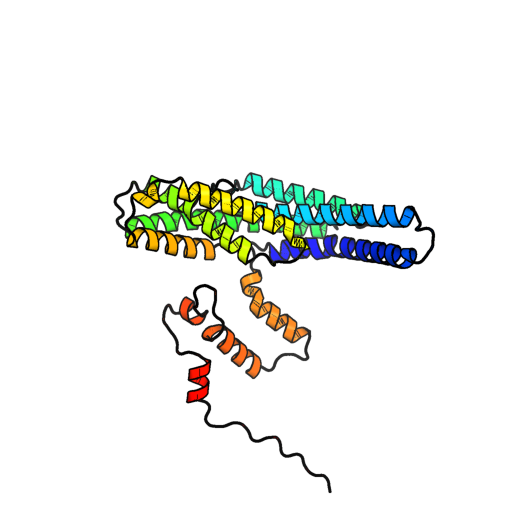.00 87.81 200 ASN A C 1
ATOM 1616 O O . ASN A 1 200 ? -3.942 -6.533 28.916 1.00 87.81 200 ASN A O 1
ATOM 1620 N N . VAL A 1 201 ? -3.352 -5.093 27.320 1.00 86.62 201 VAL A N 1
ATOM 1621 C CA . VAL A 1 201 ? -4.711 -4.537 27.158 1.00 86.62 201 VAL A CA 1
ATOM 1622 C C . VAL A 1 201 ? -5.718 -5.618 26.757 1.00 86.62 201 VAL A C 1
ATOM 1624 O O . VAL A 1 201 ? -6.862 -5.569 27.190 1.00 86.62 201 VAL A O 1
ATOM 1627 N N . ASN A 1 202 ? -5.288 -6.634 26.000 1.00 82.12 202 ASN A N 1
ATOM 1628 C CA . ASN A 1 202 ? -6.134 -7.776 25.640 1.00 82.12 202 ASN A CA 1
ATOM 1629 C C . ASN A 1 202 ? -6.645 -8.558 26.858 1.00 82.12 202 ASN A C 1
ATOM 1631 O O . ASN A 1 202 ? -7.750 -9.085 26.810 1.00 82.12 202 ASN A O 1
ATOM 1635 N N . GLU A 1 203 ? -5.854 -8.634 27.928 1.00 85.31 203 GLU A N 1
ATOM 1636 C CA . GLU A 1 203 ? -6.188 -9.377 29.150 1.00 85.31 203 GLU A CA 1
ATOM 1637 C C . GLU A 1 203 ? -7.181 -8.611 30.035 1.00 85.31 203 GLU A C 1
ATOM 1639 O O . GLU A 1 203 ? -7.861 -9.203 30.867 1.00 85.31 203 GLU A O 1
ATOM 1644 N N . LEU A 1 204 ? -7.284 -7.294 29.832 1.00 86.88 204 LEU A N 1
ATOM 1645 C CA . LEU A 1 204 ? -8.193 -6.406 30.558 1.00 86.88 204 LEU A CA 1
ATOM 1646 C C . LEU A 1 204 ? -9.592 -6.336 29.924 1.00 86.88 204 LEU A C 1
ATOM 1648 O O . LEU A 1 204 ? -10.503 -5.756 30.509 1.00 86.88 204 LEU A O 1
ATOM 1652 N N . LEU A 1 205 ? -9.765 -6.893 28.722 1.00 89.62 205 LEU A N 1
ATOM 1653 C CA . LEU A 1 205 ? -11.023 -6.878 27.980 1.00 89.62 205 LEU A CA 1
ATOM 1654 C C . LEU A 1 205 ? -11.731 -8.226 28.104 1.00 89.62 205 LEU A C 1
ATOM 1656 O O . LEU A 1 205 ? -11.127 -9.284 27.926 1.00 89.62 205 LEU A O 1
ATOM 1660 N N . ASN A 1 206 ? -13.045 -8.200 28.315 1.00 90.56 206 ASN A N 1
ATOM 1661 C CA . ASN A 1 206 ? -13.845 -9.410 28.147 1.00 90.56 206 ASN A CA 1
ATOM 1662 C C . ASN A 1 206 ? -13.991 -9.775 26.653 1.00 90.56 206 ASN A C 1
ATOM 1664 O O . ASN A 1 206 ? -13.675 -8.988 25.755 1.00 90.56 206 ASN A O 1
ATOM 1668 N N . SER A 1 207 ? -14.498 -10.978 26.366 1.00 90.19 207 SER A N 1
ATOM 1669 C CA . SER A 1 207 ? -14.601 -11.482 24.990 1.00 90.19 207 SER A CA 1
ATOM 1670 C C . SER A 1 207 ? -15.476 -10.617 24.075 1.00 90.19 207 SER A C 1
ATOM 1672 O O . SER A 1 207 ? -15.175 -10.490 22.889 1.00 90.19 207 SER A O 1
ATOM 1674 N N . GLU A 1 208 ? -16.544 -10.009 24.594 1.00 91.50 208 GLU A N 1
ATOM 1675 C CA . GLU A 1 208 ? -17.426 -9.135 23.813 1.00 91.50 208 GLU A CA 1
ATOM 1676 C C . GLU A 1 208 ? -16.730 -7.813 23.464 1.00 91.50 208 GLU A C 1
ATOM 1678 O O . GLU A 1 208 ? -16.692 -7.417 22.298 1.00 91.50 208 GLU A O 1
ATOM 1683 N N . GLN A 1 209 ? -16.100 -7.172 24.449 1.00 92.31 209 GLN A N 1
ATOM 1684 C CA . GLN A 1 209 ? -15.348 -5.931 24.261 1.00 92.31 209 GLN A CA 1
ATOM 1685 C C . GLN A 1 209 ? -14.191 -6.124 23.277 1.00 92.31 209 GLN A C 1
ATOM 1687 O O . GLN A 1 209 ? -14.009 -5.315 22.366 1.00 92.31 209 GLN A O 1
ATOM 1692 N N . LEU A 1 210 ? -13.443 -7.225 23.408 1.00 92.94 210 LEU A N 1
ATOM 1693 C CA . LEU A 1 210 ? -12.365 -7.559 22.482 1.00 92.94 210 LEU A CA 1
ATOM 1694 C C . LEU A 1 210 ? -12.888 -7.731 21.050 1.00 92.94 210 LEU A C 1
ATOM 1696 O O . LEU A 1 210 ? -12.312 -7.178 20.110 1.00 92.94 210 LEU A O 1
ATOM 1700 N N . ASN A 1 211 ? -14.004 -8.443 20.873 1.00 93.31 211 ASN A N 1
ATOM 1701 C CA . ASN A 1 211 ? -14.631 -8.609 19.562 1.00 93.31 211 ASN A CA 1
ATOM 1702 C C . ASN A 1 211 ? -15.088 -7.268 18.968 1.00 93.31 211 ASN A C 1
ATOM 1704 O O . ASN A 1 211 ? -14.849 -7.017 17.784 1.00 93.31 211 ASN A O 1
ATOM 1708 N N . ASN A 1 212 ? -15.664 -6.376 19.777 1.00 93.94 212 ASN A N 1
ATOM 1709 C CA . ASN A 1 212 ? -16.057 -5.037 19.338 1.00 93.94 212 ASN A CA 1
ATOM 1710 C C . ASN A 1 212 ? -14.844 -4.211 18.886 1.00 93.94 212 ASN A C 1
ATOM 1712 O O . ASN A 1 212 ? -14.886 -3.592 17.819 1.00 93.94 212 ASN A O 1
ATOM 1716 N N . CYS A 1 213 ? -13.741 -4.247 19.640 1.00 95.31 213 CYS A N 1
ATOM 1717 C CA . CYS A 1 213 ? -12.482 -3.598 19.268 1.00 95.31 213 CYS A CA 1
ATOM 1718 C C . CYS A 1 213 ? -11.928 -4.146 17.945 1.00 95.31 213 CYS A C 1
ATOM 1720 O O . CYS A 1 213 ? -11.523 -3.379 17.067 1.00 95.31 213 CYS A O 1
ATOM 1722 N N . ILE A 1 214 ? -11.942 -5.472 17.773 1.00 95.81 214 ILE A N 1
ATOM 1723 C CA . ILE A 1 214 ? -11.497 -6.149 16.549 1.00 95.81 214 ILE A CA 1
ATOM 1724 C C . ILE A 1 214 ? -12.349 -5.728 15.348 1.00 95.81 214 ILE A C 1
ATOM 1726 O O . ILE A 1 214 ? -11.802 -5.393 14.293 1.00 95.81 214 ILE A O 1
ATOM 1730 N N . GLU A 1 215 ? -13.675 -5.729 15.478 1.00 94.56 215 GLU A N 1
ATOM 1731 C CA . GLU A 1 215 ? -14.563 -5.335 14.384 1.00 94.56 215 GLU A CA 1
ATOM 1732 C C . GLU A 1 215 ? -14.428 -3.854 14.041 1.00 94.56 215 GLU A C 1
ATOM 1734 O O . GLU A 1 215 ? -14.346 -3.513 12.855 1.00 94.56 215 GLU A O 1
ATOM 1739 N N . TRP A 1 216 ? -14.299 -2.983 15.043 1.00 95.75 216 TRP A N 1
ATOM 1740 C CA . TRP A 1 216 ? -13.985 -1.575 14.823 1.00 95.75 216 TRP A CA 1
ATOM 1741 C C . TRP A 1 216 ? -12.662 -1.415 14.065 1.00 95.75 216 TRP A C 1
ATOM 1743 O O . TRP A 1 216 ? -12.619 -0.749 13.030 1.00 95.75 216 TRP A O 1
ATOM 1753 N N . ALA A 1 217 ? -11.593 -2.094 14.487 1.00 96.94 217 ALA A N 1
ATOM 1754 C CA . ALA A 1 217 ? -10.289 -1.982 13.839 1.00 96.94 217 ALA A CA 1
ATOM 1755 C C . ALA A 1 217 ? -10.304 -2.509 12.396 1.00 96.94 217 ALA A C 1
ATOM 1757 O O . ALA A 1 217 ? -9.739 -1.875 11.500 1.00 96.94 217 ALA A O 1
ATOM 1758 N N . LYS A 1 218 ? -11.007 -3.619 12.127 1.00 95.12 218 LYS A N 1
ATOM 1759 C CA . LYS A 1 218 ? -11.239 -4.126 10.763 1.00 95.12 218 LYS A CA 1
ATOM 1760 C C . LYS A 1 218 ? -11.990 -3.107 9.907 1.00 95.12 218 LYS A C 1
ATOM 1762 O O . LYS A 1 218 ? -11.637 -2.914 8.742 1.00 95.12 218 LYS A O 1
ATOM 1767 N N . GLN A 1 219 ? -13.035 -2.474 10.442 1.00 91.81 219 GLN A N 1
ATOM 1768 C CA . GLN A 1 219 ? -13.804 -1.450 9.730 1.00 91.81 219 GLN A CA 1
ATOM 1769 C C . GLN A 1 219 ? -12.941 -0.222 9.429 1.00 91.81 219 GLN A C 1
ATOM 1771 O O . GLN A 1 219 ? -12.830 0.161 8.264 1.00 91.81 219 GLN A O 1
ATOM 1776 N N . THR A 1 220 ? -12.245 0.311 10.432 1.00 94.62 220 THR A N 1
ATOM 1777 C CA . THR A 1 220 ? -11.299 1.428 10.309 1.00 94.62 220 THR A CA 1
ATOM 1778 C C . THR A 1 220 ? -10.209 1.131 9.280 1.00 94.62 220 THR A C 1
ATOM 1780 O O . THR A 1 220 ? -9.934 1.948 8.404 1.00 94.62 220 THR A O 1
ATOM 1783 N N . ALA A 1 221 ? -9.629 -0.071 9.293 1.00 94.81 221 ALA A N 1
ATOM 1784 C CA . ALA A 1 221 ? -8.608 -0.454 8.323 1.00 94.81 221 ALA A CA 1
ATOM 1785 C C . ALA A 1 221 ? -9.147 -0.515 6.879 1.00 94.81 221 ALA A C 1
ATOM 1787 O O . ALA A 1 221 ? -8.446 -0.157 5.930 1.00 94.81 221 ALA A O 1
ATOM 1788 N N . ARG A 1 222 ? -10.407 -0.934 6.685 1.00 90.25 222 ARG A N 1
ATOM 1789 C CA . ARG A 1 222 ? -11.050 -1.001 5.358 1.00 90.25 222 ARG A CA 1
ATOM 1790 C C . ARG A 1 222 ? -11.316 0.379 4.749 1.00 90.25 222 ARG A C 1
ATOM 1792 O O . ARG A 1 222 ? -11.344 0.473 3.517 1.00 90.25 222 ARG A O 1
ATOM 1799 N N . THR A 1 223 ? -11.511 1.422 5.562 1.00 90.81 223 THR A N 1
ATOM 1800 C CA . THR A 1 223 ? -11.730 2.791 5.055 1.00 90.81 223 THR A CA 1
ATOM 1801 C C . THR A 1 223 ? -10.454 3.415 4.504 1.00 90.81 223 THR A C 1
ATOM 1803 O O . THR A 1 223 ? -10.527 4.323 3.675 1.00 90.81 223 THR A O 1
ATOM 1806 N N . PHE A 1 224 ? -9.280 2.907 4.895 1.00 90.62 224 PHE A N 1
ATOM 1807 C CA . PHE A 1 224 ? -8.028 3.367 4.320 1.00 90.62 224 PHE A CA 1
ATOM 1808 C C . PHE A 1 224 ? -7.893 2.916 2.865 1.00 90.62 224 PHE A C 1
ATOM 1810 O O . PHE A 1 224 ? -7.867 1.721 2.533 1.00 90.62 224 PHE A O 1
ATOM 1817 N N . GLN A 1 225 ? -7.764 3.900 1.979 1.00 82.69 225 GLN A N 1
ATOM 1818 C CA . GLN A 1 225 ? -7.636 3.685 0.548 1.00 82.69 225 GLN A CA 1
ATOM 1819 C C . GLN A 1 225 ? -6.469 4.487 -0.015 1.00 82.69 225 GLN A C 1
ATOM 1821 O O . GLN A 1 225 ? -6.421 5.710 0.081 1.00 82.69 225 GLN A O 1
ATOM 1826 N N . ARG A 1 226 ? -5.526 3.766 -0.629 1.00 80.25 226 ARG A N 1
ATOM 1827 C CA . ARG A 1 226 ? -4.288 4.329 -1.193 1.00 80.25 226 ARG A CA 1
ATOM 1828 C C . ARG A 1 226 ? -4.474 4.898 -2.599 1.00 80.25 226 ARG A C 1
ATOM 1830 O O . ARG A 1 226 ? -3.653 5.691 -3.040 1.00 80.25 226 ARG A O 1
ATOM 1837 N N . ALA A 1 227 ? -5.507 4.446 -3.304 1.00 70.12 227 ALA A N 1
ATOM 1838 C CA . ALA A 1 227 ? -5.789 4.806 -4.684 1.00 70.12 227 ALA A CA 1
ATOM 1839 C C . ALA A 1 227 ? -7.300 4.844 -4.927 1.00 70.12 227 ALA A C 1
ATOM 1841 O O . ALA A 1 227 ? -8.024 3.971 -4.443 1.00 70.12 227 ALA A O 1
ATOM 1842 N N . SER A 1 228 ? -7.750 5.812 -5.725 1.00 58.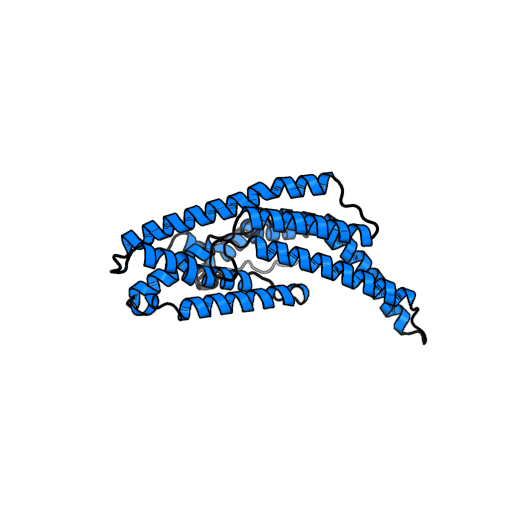91 228 SER A N 1
ATOM 1843 C CA . SER A 1 228 ? -9.120 5.941 -6.252 1.00 58.91 228 SER A CA 1
ATOM 1844 C C . SER A 1 228 ? -9.570 4.742 -7.094 1.00 58.91 228 SER A C 1
ATOM 1846 O O . SER A 1 228 ? -10.767 4.508 -7.238 1.00 58.91 228 SER A O 1
ATOM 1848 N N . SER A 1 229 ? -8.645 3.911 -7.584 1.00 52.44 229 SER A N 1
ATOM 1849 C CA . SER A 1 229 ? -8.958 2.831 -8.524 1.00 52.44 229 SER A CA 1
ATOM 1850 C C . SER A 1 229 ? -9.793 1.675 -7.964 1.00 52.44 229 SER A C 1
ATOM 1852 O O . SER A 1 229 ? -10.281 0.863 -8.744 1.00 52.44 229 SER A O 1
ATOM 1854 N N . GLN A 1 230 ? -10.054 1.590 -6.651 1.00 45.62 230 GLN A N 1
ATOM 1855 C CA . GLN A 1 230 ? -11.115 0.687 -6.170 1.00 45.62 230 GLN A CA 1
ATOM 1856 C C . GLN A 1 230 ? -12.507 1.114 -6.674 1.00 45.62 230 GLN A C 1
ATOM 1858 O O . GLN A 1 230 ? -13.374 0.259 -6.835 1.00 45.62 230 GLN A O 1
ATOM 1863 N N . VAL A 1 231 ? -12.694 2.397 -7.009 1.00 44.69 231 VAL A N 1
ATOM 1864 C CA . VAL A 1 231 ? -13.891 2.926 -7.685 1.00 44.69 231 VAL A CA 1
ATOM 1865 C C . VAL A 1 231 ? -13.835 2.655 -9.203 1.00 44.69 231 VAL A C 1
ATOM 1867 O O . VAL A 1 231 ? -14.864 2.477 -9.853 1.00 44.69 231 VAL A O 1
ATOM 1870 N N . GLU A 1 232 ? -12.631 2.509 -9.768 1.00 49.97 232 GLU A N 1
ATOM 1871 C CA . GLU A 1 232 ? -12.400 2.138 -11.173 1.00 49.97 232 GLU A CA 1
ATOM 1872 C C . GLU A 1 232 ? -12.282 0.625 -11.408 1.00 49.97 232 GLU A C 1
ATOM 1874 O O . GLU A 1 232 ? -12.164 0.199 -12.546 1.00 49.97 232 GLU A O 1
ATOM 1879 N N . GLY A 1 233 ? -12.313 -0.237 -10.390 1.00 59.47 233 GLY A N 1
ATOM 1880 C CA . GLY A 1 233 ? -12.142 -1.679 -10.609 1.00 59.47 233 GLY A CA 1
ATOM 1881 C C . GLY A 1 233 ? -13.248 -2.236 -11.506 1.00 59.47 233 GLY A C 1
ATOM 1882 O O . GLY A 1 233 ? -12.991 -2.781 -12.579 1.00 59.47 233 GLY A O 1
ATOM 1883 N N . ARG A 1 234 ? -14.502 -2.016 -11.100 1.00 64.75 234 ARG A N 1
ATOM 1884 C CA . ARG A 1 234 ? -15.675 -2.356 -11.909 1.00 64.75 234 ARG A CA 1
ATOM 1885 C C . ARG A 1 234 ? -15.833 -1.402 -13.090 1.00 64.75 234 ARG A C 1
ATOM 1887 O O . ARG A 1 234 ? -15.988 -1.866 -14.210 1.00 64.75 234 ARG A O 1
ATOM 1894 N N . ASN A 1 235 ? -15.778 -0.091 -12.859 1.00 66.00 235 ASN A N 1
ATOM 1895 C CA . ASN A 1 235 ? -16.046 0.899 -13.909 1.00 66.00 235 ASN A CA 1
ATOM 1896 C C . ASN A 1 235 ? -14.969 0.899 -15.002 1.00 66.00 235 ASN A C 1
ATOM 1898 O O . ASN A 1 235 ? -15.284 0.990 -16.180 1.00 66.00 235 ASN A O 1
ATOM 1902 N N . GLY A 1 236 ? -13.711 0.702 -14.628 1.00 59.91 236 GLY A N 1
ATOM 1903 C CA . GLY A 1 236 ? -12.573 0.518 -15.522 1.00 59.91 236 GLY A CA 1
ATOM 1904 C C . GLY A 1 236 ? -12.555 -0.853 -16.196 1.00 59.91 236 GLY A C 1
ATOM 1905 O O . GLY A 1 236 ? -12.241 -0.914 -17.380 1.00 59.91 236 GLY A O 1
ATOM 1906 N N . TYR A 1 237 ? -12.962 -1.944 -15.525 1.00 68.50 237 TYR A N 1
ATOM 1907 C CA . TYR A 1 237 ? -13.200 -3.228 -16.210 1.00 68.50 237 TYR A CA 1
ATOM 1908 C C . TYR A 1 237 ? -14.314 -3.100 -17.253 1.00 68.50 237 TYR A C 1
ATOM 1910 O O . TYR A 1 237 ? -14.138 -3.527 -18.388 1.00 68.50 237 TYR A O 1
ATOM 1918 N N . LEU A 1 238 ? -15.435 -2.466 -16.903 1.00 71.19 238 LEU A N 1
ATOM 1919 C CA . LEU A 1 238 ? -16.541 -2.221 -17.824 1.00 71.19 238 LEU A CA 1
ATOM 1920 C C . LEU A 1 238 ? -16.112 -1.320 -18.984 1.00 71.19 238 LEU A C 1
ATOM 1922 O O . LEU A 1 238 ? -16.391 -1.658 -20.128 1.00 71.19 238 LEU A O 1
ATOM 1926 N N . ALA A 1 239 ? -15.369 -0.241 -18.721 1.00 67.25 239 ALA A N 1
ATOM 1927 C CA . ALA A 1 239 ? -14.813 0.627 -19.756 1.00 67.25 239 ALA A CA 1
ATOM 1928 C C . ALA A 1 239 ? -13.819 -0.120 -20.661 1.00 67.25 239 ALA A C 1
ATOM 1930 O O . ALA A 1 239 ? -13.843 0.049 -21.879 1.00 67.25 239 ALA A O 1
ATOM 1931 N N . PHE A 1 240 ? -12.978 -0.992 -20.095 1.00 66.00 240 PHE A N 1
ATOM 1932 C CA . PHE A 1 240 ? -12.075 -1.851 -20.858 1.00 66.00 240 PHE A CA 1
ATOM 1933 C C . PHE A 1 240 ? -12.846 -2.841 -21.734 1.00 66.00 240 PHE A C 1
ATOM 1935 O O . PHE A 1 240 ? -12.575 -2.920 -22.926 1.00 66.00 240 PHE A O 1
ATOM 1942 N N . VAL A 1 241 ? -13.831 -3.559 -21.186 1.00 70.25 241 VAL A N 1
ATOM 1943 C CA . VAL A 1 241 ? -14.676 -4.500 -21.941 1.00 70.25 241 VAL A CA 1
ATOM 1944 C C . VAL A 1 241 ? -15.462 -3.769 -23.027 1.00 70.25 241 VAL A C 1
ATOM 1946 O O . VAL A 1 241 ? -15.585 -4.295 -24.130 1.00 70.25 241 VAL A O 1
ATOM 1949 N N . HIS A 1 242 ? -15.942 -2.558 -22.745 1.00 72.19 242 HIS A N 1
ATOM 1950 C CA . HIS A 1 242 ? -16.633 -1.706 -23.706 1.00 72.19 242 HIS A CA 1
ATOM 1951 C C . HIS A 1 242 ? -15.707 -1.239 -24.835 1.00 72.19 242 HIS A C 1
ATOM 1953 O O . HIS A 1 242 ? -16.140 -1.178 -25.978 1.00 72.19 242 HIS A O 1
ATOM 1959 N N . LYS A 1 243 ? -14.439 -0.922 -24.535 1.00 68.50 243 LYS A N 1
ATOM 1960 C CA . LYS A 1 243 ? -13.444 -0.470 -25.521 1.00 68.50 243 LYS A CA 1
ATOM 1961 C C . LYS A 1 243 ? -12.818 -1.619 -26.322 1.00 68.50 243 LYS A C 1
ATOM 1963 O O . LYS A 1 243 ? -12.481 -1.431 -27.484 1.00 68.50 243 LYS A O 1
ATOM 1968 N N . ALA A 1 244 ? -12.621 -2.780 -25.700 1.00 68.81 244 ALA A N 1
ATOM 1969 C CA . ALA A 1 244 ? -12.021 -3.961 -26.323 1.00 68.81 244 ALA A CA 1
ATOM 1970 C C . ALA A 1 244 ? -13.027 -4.768 -27.162 1.00 68.81 244 ALA A C 1
ATOM 1972 O O . ALA A 1 244 ? -12.622 -5.467 -28.086 1.00 68.81 244 ALA A O 1
ATOM 1973 N N . ASN A 1 245 ? -14.326 -4.671 -26.858 1.00 68.81 245 ASN A N 1
ATOM 1974 C CA . ASN A 1 245 ? -15.406 -5.251 -27.661 1.00 68.81 245 ASN A CA 1
ATOM 1975 C C . ASN A 1 245 ? -16.180 -4.149 -28.403 1.00 68.81 245 ASN A C 1
ATOM 1977 O O . ASN A 1 245 ? -15.924 -2.966 -28.208 1.00 68.81 245 ASN A O 1
ATOM 1981 N N . ARG A 1 246 ? -17.165 -4.511 -29.234 1.00 76.69 246 ARG A N 1
ATOM 1982 C CA . ARG A 1 246 ? -18.086 -3.560 -29.900 1.00 76.69 246 ARG A CA 1
ATOM 1983 C C . ARG A 1 246 ? -19.104 -2.930 -28.924 1.00 76.69 246 ARG A C 1
ATOM 1985 O O . ARG A 1 246 ? -20.284 -2.836 -29.242 1.00 76.69 246 ARG A O 1
ATOM 1992 N N . GLY A 1 247 ? -18.667 -2.551 -27.724 1.00 72.25 247 GLY A N 1
ATOM 1993 C CA . GLY A 1 247 ? -19.532 -2.123 -26.627 1.00 72.25 247 GLY A CA 1
ATOM 1994 C C . GLY A 1 247 ? -20.176 -3.280 -25.852 1.00 72.25 247 GLY A C 1
ATOM 1995 O O . GLY A 1 247 ? -19.977 -4.462 -26.149 1.00 72.25 247 GLY A O 1
ATOM 1996 N N . MET A 1 248 ? -20.936 -2.929 -24.812 1.00 79.06 248 MET A N 1
ATOM 1997 C CA . MET A 1 248 ? -21.725 -3.860 -24.003 1.00 79.06 248 MET A CA 1
ATOM 1998 C C . MET A 1 248 ? -23.199 -3.446 -24.078 1.00 79.06 248 MET A C 1
ATOM 2000 O O . MET A 1 248 ? -23.480 -2.285 -23.805 1.00 79.06 248 MET A O 1
ATOM 2004 N N . PRO A 1 249 ? -24.137 -4.354 -24.409 1.00 85.06 249 PRO A N 1
ATOM 2005 C CA . PRO A 1 249 ? -25.558 -4.021 -24.391 1.00 85.06 249 PRO A CA 1
ATOM 2006 C C . PRO A 1 249 ? -26.013 -3.588 -22.992 1.00 85.06 249 PRO A C 1
ATOM 2008 O O . PRO A 1 249 ? -25.612 -4.214 -22.005 1.00 85.06 249 PRO A O 1
ATOM 2011 N N . ASP A 1 250 ? -26.904 -2.601 -22.907 1.00 82.88 250 ASP A N 1
ATOM 2012 C CA . ASP A 1 250 ? -27.398 -2.054 -21.631 1.00 82.88 250 ASP A CA 1
ATOM 2013 C C . ASP A 1 250 ? -27.989 -3.131 -20.718 1.00 82.88 250 ASP A C 1
ATOM 2015 O O . ASP A 1 250 ? -27.725 -3.161 -19.516 1.00 82.88 250 ASP A O 1
ATOM 2019 N N . GLN A 1 251 ? -28.703 -4.098 -21.300 1.00 84.00 251 GLN A N 1
ATOM 2020 C CA . GLN A 1 251 ? -29.252 -5.235 -20.561 1.00 84.00 251 GLN A CA 1
ATOM 2021 C C . GLN A 1 251 ? -28.154 -6.054 -19.862 1.00 84.00 251 GLN A C 1
ATOM 2023 O O . GLN A 1 251 ? -28.311 -6.483 -18.720 1.00 84.00 251 GLN A O 1
ATOM 2028 N N . ARG A 1 252 ? -27.002 -6.245 -20.513 1.00 83.75 252 ARG A N 1
ATOM 2029 C CA . ARG A 1 252 ? -25.867 -6.960 -19.915 1.00 83.75 252 ARG A CA 1
ATOM 2030 C C . ARG A 1 252 ? -25.219 -6.136 -18.804 1.00 83.75 252 ARG A C 1
ATOM 2032 O O . ARG A 1 252 ? -24.815 -6.706 -17.792 1.00 83.75 252 ARG A O 1
ATOM 2039 N N . LEU A 1 253 ? -25.154 -4.814 -18.960 1.00 83.75 253 LEU A N 1
ATOM 2040 C CA . LEU A 1 253 ? -24.658 -3.909 -17.922 1.00 83.75 253 LEU A CA 1
ATOM 2041 C C . LEU A 1 253 ? -25.551 -3.940 -16.670 1.00 83.75 253 LEU A C 1
ATOM 2043 O O . LEU A 1 253 ? -25.035 -4.001 -15.551 1.00 83.75 253 LEU A O 1
ATOM 2047 N N . GLN A 1 254 ? -26.874 -3.960 -16.845 1.00 85.19 254 GLN A N 1
ATOM 2048 C CA . GLN A 1 254 ? -27.838 -4.115 -15.751 1.00 85.19 254 GLN A CA 1
ATOM 2049 C C . GLN A 1 254 ? -27.634 -5.442 -15.012 1.00 85.19 254 GLN A C 1
ATOM 2051 O O . GLN A 1 254 ? -27.451 -5.436 -13.796 1.00 85.19 254 GLN A O 1
ATOM 2056 N N . VAL A 1 255 ? -27.542 -6.564 -15.735 1.00 88.38 255 VAL A N 1
ATOM 2057 C CA . VAL A 1 255 ? -27.297 -7.887 -15.129 1.00 88.38 255 VAL A CA 1
ATOM 2058 C C . VAL A 1 255 ? -25.985 -7.909 -14.342 1.00 88.38 255 VAL A C 1
ATOM 2060 O O . VAL A 1 255 ? -25.967 -8.320 -13.186 1.00 88.38 255 VAL A O 1
ATOM 2063 N N . LEU A 1 256 ? -24.888 -7.399 -14.912 1.00 85.94 256 LEU A N 1
ATOM 2064 C CA . LEU A 1 256 ? -23.608 -7.313 -14.198 1.00 85.94 256 LEU A CA 1
ATOM 2065 C C . LEU A 1 256 ? -23.670 -6.387 -12.974 1.00 85.94 256 LEU A C 1
ATOM 2067 O O . LEU A 1 256 ? -22.887 -6.555 -12.041 1.00 85.94 256 LEU A O 1
ATOM 2071 N N . THR A 1 257 ? -24.565 -5.396 -12.963 1.00 86.00 257 THR A N 1
ATOM 2072 C CA . THR A 1 257 ? -24.827 -4.560 -11.780 1.00 86.00 257 THR A CA 1
ATOM 2073 C C . THR A 1 257 ? -25.507 -5.370 -10.680 1.00 86.00 257 THR A C 1
ATOM 2075 O O . THR A 1 257 ? -25.073 -5.302 -9.532 1.00 86.00 257 THR A O 1
ATOM 2078 N N . VAL A 1 258 ? -26.515 -6.172 -11.029 1.00 90.50 258 VAL A N 1
ATOM 2079 C CA . VAL A 1 258 ? -27.216 -7.054 -10.083 1.00 90.50 258 VAL A CA 1
ATOM 2080 C C . VAL A 1 258 ? -26.257 -8.098 -9.510 1.00 90.50 258 VAL A C 1
ATOM 2082 O O . VAL A 1 258 ? -26.084 -8.152 -8.297 1.00 90.50 258 VAL A O 1
ATOM 2085 N N . VAL A 1 259 ? -25.543 -8.841 -10.363 1.00 89.56 259 VAL A N 1
ATOM 2086 C CA . VAL A 1 259 ? -24.556 -9.850 -9.931 1.00 89.56 259 VAL A CA 1
ATOM 2087 C C . VAL A 1 259 ? -23.495 -9.226 -9.022 1.00 89.56 259 VAL A C 1
ATOM 2089 O O . VAL A 1 259 ? -23.191 -9.750 -7.953 1.00 89.56 259 VAL A O 1
ATOM 2092 N N . HIS A 1 260 ? -22.962 -8.055 -9.387 1.00 85.81 260 HIS A N 1
ATOM 2093 C CA . HIS A 1 260 ? -21.979 -7.373 -8.550 1.00 85.81 260 HIS A CA 1
ATOM 2094 C C . HIS A 1 260 ? -22.511 -7.035 -7.153 1.00 85.81 260 HIS A C 1
ATOM 2096 O O . HIS A 1 260 ? -21.797 -7.235 -6.175 1.00 85.81 260 HIS A O 1
ATOM 2102 N N . ASN A 1 261 ? -23.734 -6.512 -7.058 1.00 88.38 261 ASN A N 1
ATOM 2103 C CA . ASN A 1 261 ? -24.283 -6.039 -5.791 1.00 88.38 261 ASN A CA 1
ATOM 2104 C C . ASN A 1 261 ? -24.826 -7.158 -4.899 1.00 88.38 261 ASN A C 1
ATOM 2106 O O . ASN A 1 261 ? -24.775 -7.001 -3.679 1.00 88.38 261 ASN A O 1
ATOM 2110 N N . PHE A 1 262 ? -25.320 -8.253 -5.485 1.00 92.06 262 PHE A N 1
ATOM 2111 C CA . PHE A 1 262 ? -26.084 -9.281 -4.770 1.00 92.06 262 PHE A CA 1
ATOM 2112 C C . PHE A 1 262 ? -25.452 -10.679 -4.763 1.00 92.06 262 PHE A C 1
ATOM 2114 O O . PHE A 1 262 ? -25.888 -11.502 -3.970 1.00 92.06 262 PHE A O 1
ATOM 2121 N N . ASP A 1 263 ? -24.421 -10.951 -5.566 1.00 91.50 263 ASP A N 1
ATOM 2122 C CA . ASP A 1 263 ? -23.790 -12.283 -5.640 1.00 91.50 263 ASP A CA 1
ATOM 2123 C C . ASP A 1 263 ? -22.285 -12.249 -5.336 1.00 91.50 263 ASP A C 1
ATOM 2125 O O . ASP A 1 263 ? -21.745 -13.118 -4.651 1.00 91.50 263 ASP A O 1
ATOM 2129 N N . ILE A 1 264 ? -21.581 -11.184 -5.741 1.00 86.19 264 ILE A N 1
ATOM 2130 C CA . ILE A 1 264 ? -20.159 -11.044 -5.407 1.00 86.19 264 ILE A CA 1
ATOM 2131 C C . ILE A 1 264 ? -19.996 -10.778 -3.908 1.00 86.19 264 ILE A C 1
ATOM 2133 O O . ILE A 1 264 ? -20.324 -9.704 -3.402 1.00 86.19 264 ILE A O 1
ATOM 2137 N N . ARG A 1 265 ? -19.402 -11.735 -3.194 1.00 84.38 265 ARG A N 1
ATOM 2138 C CA . ARG A 1 265 ? -19.088 -11.621 -1.764 1.00 84.38 265 ARG A CA 1
ATOM 2139 C C . ARG A 1 265 ? -17.658 -11.131 -1.559 1.00 84.38 265 ARG A C 1
ATOM 2141 O O . ARG A 1 265 ? -16.743 -11.491 -2.301 1.00 84.38 265 ARG A O 1
ATOM 2148 N N . SER A 1 266 ? -17.447 -10.296 -0.542 1.00 77.06 266 SER A N 1
ATOM 2149 C CA . SER A 1 266 ? -16.085 -10.064 -0.049 1.00 77.06 266 SER A CA 1
ATOM 2150 C C . SER A 1 266 ? -15.734 -11.102 1.009 1.00 77.06 266 SER A C 1
ATOM 2152 O O . SER A 1 266 ? -16.424 -12.090 1.227 1.00 77.06 266 SER A O 1
ATOM 2154 N N . TRP A 1 267 ? -14.611 -10.881 1.664 1.00 65.44 267 TRP A N 1
ATOM 2155 C CA . TRP A 1 267 ? -14.042 -11.811 2.620 1.00 65.44 267 TRP A CA 1
ATOM 2156 C C . TRP A 1 267 ? -14.818 -11.976 3.918 1.00 65.44 267 TRP A C 1
ATOM 2158 O O . TRP A 1 267 ? -14.635 -12.970 4.604 1.00 65.44 267 TRP A O 1
ATOM 2168 N N . ASP A 1 268 ? -15.641 -10.990 4.253 1.00 78.31 268 ASP A N 1
ATOM 2169 C CA . ASP A 1 268 ? -16.595 -11.029 5.357 1.00 78.31 268 ASP A CA 1
ATOM 2170 C C . ASP A 1 268 ? -17.858 -11.832 4.996 1.00 78.31 268 ASP A C 1
ATOM 2172 O O . ASP A 1 268 ? -18.822 -11.815 5.750 1.00 78.31 268 ASP A O 1
ATOM 2176 N N . GLY A 1 269 ? -17.888 -12.479 3.824 1.00 83.69 269 GLY A N 1
ATOM 2177 C CA . GLY A 1 269 ? -19.039 -13.224 3.312 1.00 83.69 269 GLY A CA 1
ATOM 2178 C C . GLY A 1 269 ? -20.190 -12.340 2.823 1.00 83.69 269 GLY A C 1
ATOM 2179 O O . GLY A 1 269 ? -21.147 -12.854 2.241 1.00 83.69 269 GLY A O 1
ATOM 2180 N N . LYS A 1 270 ? -20.095 -11.015 3.007 1.00 86.56 270 LYS A N 1
ATOM 2181 C CA . LYS A 1 270 ? -21.163 -10.063 2.686 1.00 86.56 270 LYS A CA 1
ATOM 2182 C C . LYS A 1 270 ? -21.064 -9.559 1.247 1.00 86.56 270 LYS A C 1
ATOM 2184 O O . LYS A 1 270 ? -19.968 -9.394 0.696 1.00 86.56 270 LYS A O 1
ATOM 2189 N N . THR A 1 271 ? -22.198 -9.247 0.643 1.00 90.81 271 THR A N 1
ATOM 2190 C CA . THR A 1 271 ? -22.296 -8.599 -0.670 1.00 90.81 271 THR A CA 1
ATOM 2191 C C . THR A 1 271 ? -22.197 -7.070 -0.537 1.00 90.81 271 THR A C 1
ATOM 2193 O O . THR A 1 271 ? -22.348 -6.526 0.566 1.00 90.81 271 THR A O 1
ATOM 2196 N N . PRO A 1 272 ? -21.900 -6.321 -1.618 1.00 87.75 272 PRO A N 1
ATOM 2197 C CA . PRO A 1 272 ? -21.951 -4.862 -1.599 1.00 87.75 272 PRO A CA 1
ATOM 2198 C C . PRO A 1 272 ? -23.298 -4.309 -1.127 1.00 87.75 272 PRO A C 1
ATOM 2200 O O . PRO A 1 272 ? -23.300 -3.384 -0.316 1.00 87.75 272 PRO A O 1
ATOM 2203 N N . ALA A 1 273 ? -24.417 -4.904 -1.555 1.00 89.69 273 ALA A N 1
ATOM 2204 C CA . ALA A 1 273 ? -25.747 -4.494 -1.117 1.00 89.69 273 ALA A CA 1
ATOM 2205 C C . ALA A 1 273 ? -25.921 -4.673 0.398 1.00 89.69 273 ALA A C 1
ATOM 2207 O O . ALA A 1 273 ? -26.336 -3.734 1.074 1.00 89.69 273 ALA A O 1
ATOM 2208 N N . GLN A 1 274 ? -25.511 -5.819 0.956 1.00 91.31 274 GLN A N 1
ATOM 2209 C CA . GLN A 1 274 ? -25.594 -6.052 2.403 1.00 91.31 274 GLN A CA 1
ATOM 2210 C C . GLN A 1 274 ? -24.801 -5.016 3.206 1.00 91.31 274 GLN A C 1
ATOM 2212 O O . GLN A 1 274 ? -25.247 -4.568 4.259 1.00 91.31 274 GLN A O 1
ATOM 2217 N N . ARG A 1 275 ? -23.627 -4.594 2.717 1.00 85.25 275 ARG A N 1
ATOM 2218 C CA . ARG A 1 275 ? -22.851 -3.537 3.389 1.00 85.25 275 ARG A CA 1
ATOM 2219 C C . ARG A 1 275 ? -23.507 -2.170 3.279 1.00 85.25 275 ARG A C 1
ATOM 2221 O O . ARG A 1 275 ? -23.504 -1.432 4.259 1.00 85.25 275 ARG A O 1
ATOM 2228 N N . LEU A 1 276 ? -24.019 -1.831 2.097 1.00 83.56 276 LEU A N 1
ATOM 2229 C CA . LEU A 1 276 ? -24.619 -0.526 1.839 1.00 83.56 276 LEU A CA 1
ATOM 2230 C C . LEU A 1 276 ? -25.898 -0.331 2.658 1.00 83.56 276 LEU A C 1
ATOM 2232 O O . LEU A 1 276 ? -26.059 0.701 3.301 1.00 83.56 276 LEU A O 1
ATOM 2236 N N . PHE A 1 277 ? -26.771 -1.338 2.661 1.00 88.12 277 PHE A N 1
ATOM 2237 C CA . PHE A 1 277 ? -28.080 -1.272 3.312 1.00 88.12 277 PHE A CA 1
ATOM 2238 C C . PHE A 1 277 ? -28.085 -1.821 4.742 1.00 88.12 277 PHE A C 1
ATOM 2240 O O . PHE A 1 277 ? -29.085 -1.684 5.434 1.00 88.12 277 PHE A O 1
ATOM 2247 N N . LYS A 1 278 ? -26.975 -2.419 5.198 1.00 87.88 278 LYS A N 1
ATOM 2248 C CA . LYS A 1 278 ? -26.826 -3.016 6.538 1.00 87.88 278 LYS A CA 1
ATOM 2249 C C . LYS A 1 278 ? -27.915 -4.046 6.882 1.00 87.88 278 LYS A C 1
ATOM 2251 O O . LYS A 1 278 ? -28.273 -4.195 8.044 1.00 87.88 278 LYS A O 1
ATOM 2256 N N . GLN A 1 279 ? -28.404 -4.769 5.880 1.00 90.44 279 GLN A N 1
ATOM 2257 C CA . GLN A 1 279 ? -29.406 -5.825 6.020 1.00 90.44 279 GLN A CA 1
ATOM 2258 C C . GLN A 1 279 ? -29.051 -7.010 5.127 1.00 90.44 279 GLN A C 1
ATOM 2260 O O . GLN A 1 279 ? -28.274 -6.860 4.180 1.00 90.44 279 GLN A O 1
ATOM 2265 N N . ASP A 1 280 ? -29.638 -8.167 5.409 1.00 90.81 280 ASP A N 1
ATOM 2266 C CA . ASP A 1 280 ? -29.491 -9.342 4.561 1.00 90.81 280 ASP A CA 1
ATOM 2267 C C . ASP A 1 280 ? -30.419 -9.287 3.347 1.00 90.81 280 ASP A C 1
ATOM 2269 O O . ASP A 1 280 ? -31.476 -8.658 3.360 1.00 90.81 280 ASP A O 1
ATOM 2273 N N . PHE A 1 281 ? -29.981 -9.936 2.273 1.00 91.81 281 PHE A N 1
ATOM 2274 C CA . PHE A 1 281 ? -30.740 -10.084 1.039 1.00 91.81 281 PHE A CA 1
ATOM 2275 C C . PHE A 1 281 ? -30.822 -11.572 0.687 1.00 91.81 281 PHE A C 1
ATOM 2277 O O . PHE A 1 281 ? -29.905 -12.318 1.049 1.00 91.81 281 PHE A O 1
ATOM 2284 N N . PRO A 1 282 ? -31.880 -12.006 -0.023 1.00 90.44 282 PRO A N 1
ATOM 2285 C CA . PRO A 1 282 ? -31.959 -13.362 -0.552 1.00 90.44 282 PRO A CA 1
ATOM 2286 C C . PRO A 1 282 ? -30.741 -13.700 -1.411 1.00 90.44 282 PRO A C 1
ATOM 2288 O O . PRO A 1 282 ? -30.165 -12.821 -2.059 1.00 90.44 282 PRO A O 1
ATOM 2291 N N . ASP A 1 283 ? -30.367 -14.978 -1.435 1.00 91.00 283 ASP A N 1
ATOM 2292 C CA . ASP A 1 283 ? -29.339 -15.449 -2.355 1.00 91.00 283 ASP A CA 1
ATOM 2293 C C . ASP A 1 283 ? -29.785 -15.220 -3.807 1.00 91.00 283 ASP A C 1
ATOM 2295 O O . ASP A 1 283 ? -30.919 -15.540 -4.175 1.00 91.00 283 ASP A O 1
ATOM 2299 N N . LEU A 1 284 ? -28.913 -14.616 -4.625 1.00 92.44 284 LEU A N 1
ATOM 2300 C CA . LEU A 1 284 ? -29.286 -14.203 -5.977 1.00 92.44 284 LEU A CA 1
ATOM 2301 C C . LEU A 1 284 ? -29.638 -15.406 -6.857 1.00 92.44 284 LEU A C 1
ATOM 2303 O O . LEU A 1 284 ? -30.556 -15.307 -7.671 1.00 92.44 284 LEU A O 1
ATOM 2307 N N . PHE A 1 285 ? -28.919 -16.521 -6.718 1.00 90.44 285 PHE A N 1
ATOM 2308 C CA . PHE A 1 285 ? -29.156 -17.707 -7.532 1.00 90.44 285 PHE A CA 1
ATOM 2309 C C . PHE A 1 285 ? -30.503 -18.339 -7.185 1.00 90.44 285 PHE A C 1
ATOM 2311 O O . PHE A 1 285 ? -31.320 -18.562 -8.080 1.00 90.44 285 PHE A O 1
ATOM 2318 N N . GLU A 1 286 ? -30.777 -18.517 -5.892 1.00 92.31 286 GLU A N 1
ATOM 2319 C CA . GLU A 1 286 ? -32.068 -19.026 -5.414 1.00 92.31 286 GLU A CA 1
ATOM 2320 C C . GLU A 1 286 ? -33.230 -18.114 -5.823 1.00 92.31 286 GLU A C 1
ATOM 2322 O O . GLU A 1 286 ? -34.256 -18.580 -6.323 1.00 92.31 286 GLU A O 1
ATOM 2327 N N . PHE A 1 287 ? -33.052 -16.796 -5.701 1.00 91.75 287 PHE A N 1
ATOM 2328 C CA . PHE A 1 287 ? -34.046 -15.825 -6.150 1.00 91.75 287 PHE A CA 1
ATOM 2329 C C . PHE A 1 287 ? -34.339 -15.964 -7.650 1.00 91.75 287 PHE A C 1
ATOM 2331 O O . PHE A 1 287 ? -35.500 -15.952 -8.058 1.00 91.75 287 PHE A O 1
ATOM 2338 N N . ILE A 1 288 ? -33.311 -16.125 -8.488 1.00 89.81 288 ILE A N 1
ATOM 2339 C CA . ILE A 1 288 ? -33.484 -16.309 -9.934 1.00 89.81 288 ILE A CA 1
ATOM 2340 C C . ILE A 1 288 ? -34.230 -17.613 -10.231 1.00 89.81 288 ILE A C 1
ATOM 2342 O O . ILE A 1 288 ? -35.162 -17.593 -11.034 1.00 89.81 288 ILE A O 1
ATOM 2346 N N . LEU A 1 289 ? -33.866 -18.724 -9.582 1.00 88.81 289 LEU A N 1
ATOM 2347 C CA . LEU A 1 289 ? -34.531 -20.016 -9.785 1.00 88.81 289 LEU A CA 1
ATOM 2348 C C . LEU A 1 289 ? -36.030 -19.957 -9.478 1.00 88.81 289 LEU A C 1
ATOM 2350 O O . LEU A 1 289 ? -36.827 -20.547 -10.201 1.00 88.81 289 LEU A O 1
ATOM 2354 N N . GLN A 1 290 ? -36.418 -19.214 -8.443 1.00 89.31 290 GLN A N 1
ATOM 2355 C CA . GLN A 1 290 ? -37.819 -19.070 -8.047 1.00 89.31 290 GLN A CA 1
ATOM 2356 C C . GLN A 1 290 ? -38.622 -18.143 -8.971 1.00 89.31 290 GLN A C 1
ATOM 2358 O O . GLN A 1 290 ? -39.841 -18.275 -9.055 1.00 89.31 290 GLN A O 1
ATOM 2363 N N . ASN A 1 291 ? -37.964 -17.198 -9.652 1.00 87.75 291 ASN A N 1
ATOM 2364 C CA . ASN A 1 291 ? -38.642 -16.106 -10.362 1.00 87.75 291 ASN A CA 1
ATOM 2365 C C . ASN A 1 291 ? -38.513 -16.164 -11.894 1.00 87.75 291 ASN A C 1
ATOM 2367 O O . ASN A 1 291 ? -39.242 -15.458 -12.592 1.00 87.75 291 ASN A O 1
ATOM 2371 N N . VAL A 1 292 ? -37.617 -16.982 -12.453 1.00 83.75 292 VAL A N 1
ATOM 2372 C CA . VAL A 1 292 ? -37.505 -17.151 -13.910 1.00 83.75 292 VAL A CA 1
ATOM 2373 C C . VAL A 1 292 ? -38.470 -18.237 -14.384 1.00 83.75 292 VAL A C 1
ATOM 2375 O O . VAL A 1 292 ? -38.168 -19.425 -14.356 1.00 83.75 292 VAL A O 1
ATOM 2378 N N . THR A 1 293 ? -39.634 -17.816 -14.878 1.00 68.94 293 THR A N 1
ATOM 2379 C CA . THR A 1 293 ? -40.727 -18.696 -15.335 1.00 68.94 293 THR A CA 1
ATOM 2380 C C . THR A 1 293 ? -40.750 -18.916 -16.853 1.00 68.94 293 THR A C 1
ATOM 2382 O O . THR A 1 293 ? -41.809 -19.043 -17.464 1.00 68.94 293 THR A O 1
ATOM 2385 N N . GLY A 1 294 ? -39.579 -18.982 -17.493 1.00 70.88 294 GLY A N 1
ATOM 2386 C CA . GLY A 1 294 ? -39.486 -19.352 -18.907 1.00 70.88 294 GLY A CA 1
ATOM 2387 C C . GLY A 1 294 ? -38.200 -18.897 -19.589 1.00 70.88 294 GLY A C 1
ATOM 2388 O O . GLY A 1 294 ? -37.771 -17.751 -19.460 1.00 70.88 294 GLY A O 1
ATOM 2389 N N . PHE A 1 295 ? -37.599 -19.794 -20.369 1.00 74.75 295 PHE A N 1
ATOM 2390 C CA . PHE A 1 295 ? -36.505 -19.458 -21.277 1.00 74.75 295 PHE A CA 1
ATOM 2391 C C . PHE A 1 295 ? -37.068 -19.164 -22.667 1.00 74.75 295 PHE A C 1
ATOM 2393 O O . PHE A 1 295 ? -38.005 -19.820 -23.118 1.00 74.75 295 PHE A O 1
ATOM 2400 N N . LYS A 1 296 ? -36.489 -18.187 -23.375 1.00 71.62 296 LYS A N 1
ATOM 2401 C CA . LYS A 1 296 ? -36.833 -17.968 -24.786 1.00 71.62 296 LYS A CA 1
ATOM 2402 C C . LYS A 1 296 ? -36.522 -19.234 -25.580 1.00 71.62 296 LYS A C 1
ATOM 2404 O O . LYS A 1 296 ? -35.416 -19.764 -25.467 1.00 71.62 296 LYS A O 1
ATOM 2409 N N . GLU A 1 297 ? -37.473 -19.672 -26.404 1.00 73.12 297 GLU A N 1
ATOM 2410 C CA . GLU A 1 297 ? -37.244 -20.792 -27.314 1.00 73.12 297 GLU A CA 1
ATOM 2411 C C . GLU A 1 297 ? -36.020 -20.524 -28.210 1.00 73.12 297 GLU A C 1
ATOM 2413 O O . GLU A 1 297 ? -35.772 -19.373 -28.605 1.00 73.12 297 GLU A O 1
ATOM 2418 N N . PRO A 1 298 ? -35.252 -21.572 -28.563 1.00 77.62 298 PRO A N 1
ATOM 2419 C CA . PRO A 1 298 ? -34.164 -21.457 -29.519 1.00 77.62 298 PRO A CA 1
ATOM 2420 C C . PRO A 1 298 ? -34.649 -20.796 -30.810 1.00 77.62 298 PRO A C 1
ATOM 2422 O O . PRO A 1 298 ? -35.727 -21.102 -31.322 1.00 77.62 298 PRO A O 1
ATOM 2425 N N . ARG A 1 299 ? -33.835 -19.897 -31.375 1.00 77.56 299 ARG A N 1
ATOM 2426 C CA . ARG A 1 299 ? -34.157 -19.250 -32.652 1.00 77.56 299 ARG A CA 1
ATOM 2427 C C . ARG A 1 299 ? -34.370 -20.333 -33.718 1.00 77.56 299 ARG A C 1
ATOM 2429 O O . ARG A 1 299 ? -33.410 -20.988 -34.123 1.00 77.56 299 ARG A O 1
ATOM 2436 N N . ARG A 1 300 ? -35.604 -20.476 -34.210 1.00 79.31 300 ARG A N 1
ATOM 2437 C CA . ARG A 1 300 ? -35.920 -21.361 -35.339 1.00 79.31 300 ARG A CA 1
ATOM 2438 C C . ARG A 1 300 ? -35.161 -20.861 -36.568 1.00 79.31 300 ARG A C 1
ATOM 2440 O O . ARG A 1 300 ? -35.369 -19.733 -37.018 1.00 79.31 300 ARG A O 1
ATOM 2447 N N . ARG A 1 301 ? -34.228 -21.666 -37.081 1.00 71.50 301 ARG A N 1
ATOM 2448 C CA . ARG A 1 301 ? -33.578 -21.385 -38.366 1.00 71.50 301 ARG A CA 1
ATOM 2449 C C . ARG A 1 301 ? -34.615 -21.603 -39.463 1.00 71.50 301 ARG A C 1
ATOM 2451 O O . ARG A 1 301 ? -35.277 -22.637 -39.469 1.00 71.50 301 ARG A O 1
ATOM 2458 N N . LYS A 1 302 ? -34.748 -20.646 -40.385 1.00 68.06 302 LYS A N 1
ATOM 2459 C CA . LYS A 1 302 ? -35.427 -20.919 -41.654 1.00 68.06 302 LYS A CA 1
ATOM 2460 C C . LYS A 1 302 ? -34.632 -22.022 -42.349 1.00 68.06 302 LYS A C 1
ATOM 2462 O O . LYS A 1 302 ? -33.451 -21.834 -42.634 1.00 68.06 302 LYS A O 1
ATOM 2467 N N . VAL A 1 303 ? -35.262 -23.175 -42.545 1.00 63.12 303 VAL A N 1
ATOM 2468 C CA . VAL A 1 303 ? -34.789 -24.166 -43.507 1.00 63.12 303 VAL A CA 1
ATOM 2469 C C . VAL A 1 303 ? -35.070 -23.533 -44.862 1.00 63.12 303 VAL A C 1
ATOM 2471 O O . VAL A 1 303 ? -36.231 -23.357 -45.224 1.00 63.12 303 VAL A O 1
ATOM 2474 N N . ASN A 1 304 ? -34.027 -23.059 -45.539 1.00 58.28 304 ASN A N 1
ATOM 2475 C CA . ASN A 1 304 ? -34.165 -22.642 -46.928 1.00 58.28 304 ASN A CA 1
ATOM 2476 C C . ASN A 1 304 ? -34.353 -23.929 -47.738 1.00 58.28 304 ASN A C 1
ATOM 2478 O O . ASN A 1 304 ? -33.425 -24.737 -47.797 1.00 58.28 304 ASN A O 1
ATOM 2482 N N . GLY A 1 305 ? -35.569 -24.140 -48.242 1.00 52.03 305 GLY A N 1
ATOM 2483 C CA . GLY A 1 305 ? -35.829 -25.055 -49.352 1.00 52.03 305 GLY A CA 1
ATOM 2484 C C . GLY A 1 305 ? -35.426 -24.412 -50.668 1.00 52.03 305 GLY A C 1
ATOM 2485 O O . GLY A 1 305 ? -35.476 -23.160 -50.732 1.00 52.03 305 GLY A O 1
#